Protein AF-A0A843HQ09-F1 (afdb_monomer_lite)

Foldseek 3Di:
DDDDDDDDDDPDPPPVVVVVVVVVVVVVVVVVVVVVVVVVVVVVVVVVVVVVVVVVVVVVVVVVVVVVVVVVVVVVVVVVVVVVVVVVVVVVVVVVVVVVVVVVVVVVVVVVVVVVVVVVVVVVVVVVVVVVVVVVVVVVPDPPPPQDWDQQPQVRGIDTPVVSVVSVLVVQAPQADDPVNVVVLVDDPVRVVVLVADPSCNGRRVRVSCCVVVSDPDPVQWDQQPVPRDTGGPVVNVVVVLVVQQVPQAADDPVSVVVLVDDPVNCVVQVADPCCNRGHCRVRRD

Structure (mmCIF, N/CA/C/O backbone):
data_AF-A0A843HQ09-F1
#
_entry.id   AF-A0A843HQ09-F1
#
loop_
_atom_site.group_PDB
_atom_site.id
_atom_site.type_symbol
_atom_site.label_atom_id
_atom_site.label_alt_id
_atom_site.label_comp_id
_atom_site.label_asym_id
_atom_site.label_entity_id
_atom_site.label_seq_id
_atom_site.pdbx_PDB_ins_code
_atom_site.Cartn_x
_atom_site.Cartn_y
_atom_site.Cartn_z
_atom_site.occupancy
_atom_site.B_iso_or_equiv
_atom_site.auth_seq_id
_atom_site.auth_comp_id
_atom_site.auth_asym_id
_atom_site.auth_atom_id
_atom_site.pdbx_PDB_model_num
ATOM 1 N N . MET A 1 1 ? 77.740 -3.732 -162.651 1.00 37.97 1 MET A N 1
ATOM 2 C CA . MET A 1 1 ? 78.904 -4.566 -162.288 1.00 37.97 1 MET A CA 1
ATOM 3 C C . MET A 1 1 ? 78.456 -5.547 -161.223 1.00 37.97 1 MET A C 1
ATOM 5 O O . MET A 1 1 ? 77.782 -5.139 -160.290 1.00 37.97 1 MET A O 1
ATOM 9 N N . SER A 1 2 ? 78.739 -6.823 -161.467 1.00 49.50 2 SER A N 1
ATOM 10 C CA . SER A 1 2 ? 78.406 -8.002 -160.656 1.00 49.50 2 SER A CA 1
ATOM 11 C C . SER A 1 2 ? 79.293 -8.114 -159.411 1.00 49.50 2 SER A C 1
ATOM 13 O O . SER A 1 2 ? 80.442 -7.702 -159.511 1.00 49.50 2 SER A O 1
ATOM 15 N N . PHE A 1 3 ? 78.758 -8.674 -158.313 1.00 36.59 3 PHE A N 1
ATOM 16 C CA . PHE A 1 3 ? 79.267 -9.792 -157.467 1.00 36.59 3 PHE A CA 1
ATOM 17 C C . PHE A 1 3 ? 78.365 -9.859 -156.197 1.00 36.59 3 PHE A C 1
ATOM 19 O O . PHE A 1 3 ? 78.259 -8.855 -155.502 1.00 36.59 3 PHE A O 1
ATOM 26 N N . PHE A 1 4 ? 77.455 -10.839 -155.996 1.00 39.19 4 PHE A N 1
ATOM 27 C CA . PHE A 1 4 ? 77.634 -12.230 -155.482 1.00 39.19 4 PHE A CA 1
ATOM 28 C C . PHE A 1 4 ? 78.401 -12.232 -154.136 1.00 39.19 4 PHE A C 1
ATOM 30 O O . PHE A 1 4 ? 79.471 -11.644 -154.097 1.00 39.19 4 PHE A O 1
ATOM 37 N N . GLU A 1 5 ? 77.998 -12.792 -152.984 1.00 40.53 5 GLU A N 1
ATOM 38 C CA . GLU A 1 5 ? 77.161 -13.939 -152.558 1.00 40.53 5 GLU A CA 1
ATOM 39 C C . GLU A 1 5 ? 77.083 -13.835 -150.994 1.00 40.53 5 GLU A C 1
ATOM 41 O O . GLU A 1 5 ? 78.017 -13.306 -150.395 1.00 40.53 5 GLU A O 1
ATOM 46 N N . PHE A 1 6 ? 76.006 -14.150 -150.259 1.00 33.91 6 PHE A N 1
ATOM 47 C CA . PHE A 1 6 ? 75.762 -15.467 -149.637 1.00 33.91 6 PHE A CA 1
ATOM 48 C C . PHE A 1 6 ? 74.366 -15.537 -148.960 1.00 33.91 6 PHE A C 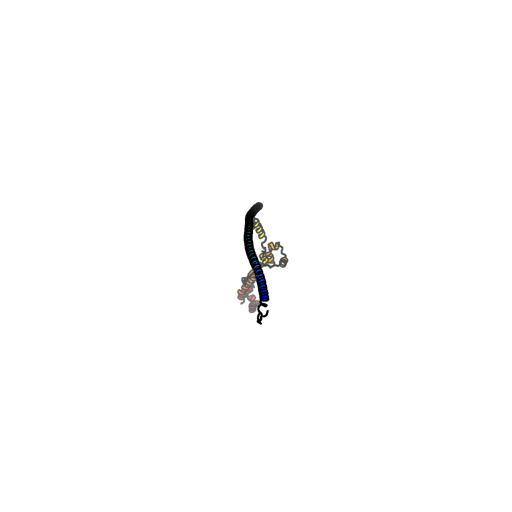1
ATOM 50 O O . PHE A 1 6 ? 73.847 -14.504 -148.523 1.00 33.91 6 PHE A O 1
ATOM 57 N N . PRO A 1 7 ? 73.771 -16.741 -148.820 1.00 59.38 7 PRO A N 1
ATOM 58 C CA . PRO A 1 7 ? 72.444 -16.985 -148.267 1.00 59.38 7 PRO A CA 1
ATOM 59 C C . PRO A 1 7 ? 72.468 -17.363 -146.769 1.00 59.38 7 PRO A C 1
ATOM 61 O O . PRO A 1 7 ? 73.417 -17.960 -146.276 1.00 59.38 7 PRO A O 1
ATOM 64 N N . HIS A 1 8 ? 71.346 -17.078 -146.098 1.00 53.47 8 HIS A N 1
ATOM 65 C CA . HIS A 1 8 ? 70.954 -17.458 -144.728 1.00 53.47 8 HIS A CA 1
ATOM 66 C C . HIS A 1 8 ? 71.668 -16.770 -143.547 1.00 53.47 8 HIS A C 1
ATOM 68 O O . HIS A 1 8 ? 72.855 -16.950 -143.333 1.00 53.47 8 HIS A O 1
ATOM 74 N N . THR A 1 9 ? 70.865 -16.045 -142.747 1.00 49.16 9 THR A N 1
ATOM 75 C CA . THR A 1 9 ? 70.688 -16.117 -141.271 1.00 49.16 9 THR A CA 1
ATOM 76 C C . THR A 1 9 ? 70.500 -14.724 -140.661 1.00 49.16 9 THR A C 1
ATOM 78 O O . THR A 1 9 ? 71.487 -14.020 -140.501 1.00 49.16 9 THR A O 1
ATOM 81 N N . ARG A 1 10 ? 69.267 -14.354 -140.269 1.00 39.22 10 ARG A N 1
ATOM 82 C CA . ARG A 1 10 ? 68.964 -13.457 -139.125 1.00 39.22 10 ARG A CA 1
ATOM 83 C C . ARG A 1 10 ? 67.505 -13.620 -138.675 1.00 39.22 10 ARG A C 1
ATOM 85 O O . ARG A 1 10 ? 66.659 -12.774 -138.928 1.00 39.22 10 ARG A O 1
ATOM 92 N N . THR A 1 11 ? 67.211 -14.709 -137.975 1.00 45.22 11 THR A N 1
ATOM 93 C CA . THR A 1 11 ? 65.987 -14.886 -137.168 1.00 45.22 11 THR A CA 1
ATOM 94 C C . THR A 1 11 ? 66.230 -14.463 -135.711 1.00 45.22 11 THR A C 1
ATOM 96 O O . THR A 1 11 ? 65.888 -15.200 -134.797 1.00 45.22 11 THR A O 1
ATOM 99 N N . TYR A 1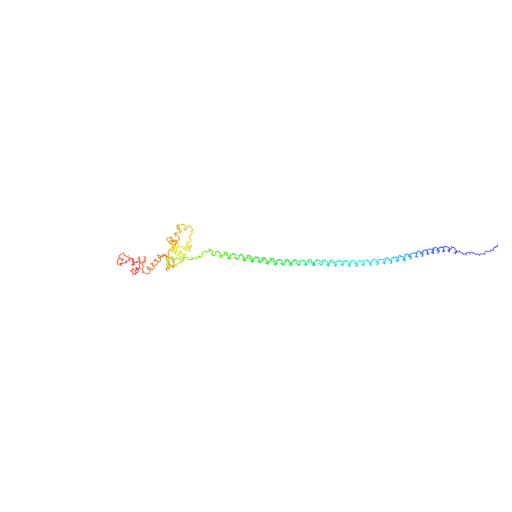 12 ? 66.885 -13.315 -135.487 1.00 47.56 12 TYR A N 1
ATOM 100 C CA . TYR A 1 12 ? 67.220 -12.819 -134.137 1.00 47.56 12 TYR A CA 1
ATOM 101 C C . TYR A 1 12 ? 66.980 -11.311 -133.914 1.00 47.56 12 TYR A C 1
ATOM 103 O O . TYR A 1 12 ? 66.970 -10.882 -132.766 1.00 47.56 12 TYR A O 1
ATOM 111 N N . ASP A 1 13 ? 66.720 -10.507 -134.956 1.00 46.44 13 ASP A N 1
ATOM 112 C CA . ASP A 1 13 ? 66.504 -9.050 -134.801 1.00 46.44 13 ASP A CA 1
ATOM 113 C C . ASP A 1 13 ? 65.021 -8.661 -134.586 1.00 46.44 13 ASP A C 1
ATOM 115 O O . ASP A 1 13 ? 64.731 -7.547 -134.157 1.00 46.44 13 ASP A O 1
ATOM 119 N N . SER A 1 14 ? 64.059 -9.561 -134.835 1.00 50.53 14 SER A N 1
ATOM 120 C CA . SER A 1 14 ? 62.617 -9.257 -134.748 1.00 50.53 14 SER A CA 1
ATOM 121 C C . SER A 1 14 ? 61.945 -9.605 -133.411 1.00 50.53 14 SER A C 1
ATOM 123 O O . SER A 1 14 ? 60.805 -9.202 -133.202 1.00 50.53 14 SER A O 1
ATOM 125 N N . ASP A 1 15 ? 62.621 -10.328 -132.511 1.00 55.47 15 ASP A N 1
ATOM 126 C CA . ASP A 1 15 ? 62.046 -10.816 -131.237 1.00 55.47 15 ASP A CA 1
ATOM 127 C C . ASP A 1 15 ? 62.418 -9.923 -130.031 1.00 55.47 15 ASP A C 1
ATOM 129 O O . ASP A 1 15 ? 61.715 -9.850 -129.023 1.00 55.47 15 ASP A O 1
ATOM 133 N N . LEU A 1 16 ? 63.502 -9.149 -130.157 1.00 62.19 16 LEU A N 1
ATOM 134 C CA . LEU A 1 16 ? 64.007 -8.274 -129.094 1.00 62.19 16 LEU A CA 1
ATOM 135 C C . LEU A 1 16 ? 63.108 -7.053 -128.835 1.00 62.19 16 LEU A C 1
ATOM 137 O O . LEU A 1 16 ? 63.027 -6.591 -127.703 1.00 62.19 16 LEU A O 1
ATOM 141 N N . GLY A 1 17 ? 62.396 -6.537 -129.844 1.00 71.62 17 GLY A N 1
ATOM 142 C CA . GLY A 1 17 ? 61.536 -5.353 -129.692 1.00 71.62 17 GLY A CA 1
ATOM 143 C C . GLY A 1 17 ? 60.289 -5.590 -128.829 1.00 71.62 17 GLY A C 1
ATOM 144 O O . GLY A 1 17 ? 59.906 -4.723 -128.044 1.00 71.62 17 GLY A O 1
ATOM 145 N N . TRP A 1 18 ? 59.673 -6.774 -128.934 1.00 76.44 18 TRP A N 1
ATOM 146 C CA . TRP A 1 18 ? 58.561 -7.178 -128.065 1.00 76.44 18 TRP A CA 1
ATOM 147 C C . TRP A 1 18 ? 59.040 -7.391 -126.626 1.00 76.44 18 TRP A C 1
ATOM 149 O O . TRP A 1 18 ? 58.408 -6.905 -125.691 1.00 76.44 18 TRP A O 1
ATOM 159 N N . LEU A 1 19 ? 60.205 -8.027 -126.467 1.00 76.62 19 LEU A N 1
ATOM 160 C CA . LEU A 1 19 ? 60.849 -8.249 -125.173 1.00 76.62 19 LEU A CA 1
ATOM 161 C C . LEU A 1 19 ? 61.208 -6.925 -124.478 1.00 76.62 19 LEU A C 1
ATOM 163 O O . LEU A 1 19 ? 60.934 -6.769 -123.294 1.00 76.62 19 LEU A O 1
ATOM 167 N N . ILE A 1 20 ? 61.732 -5.940 -125.217 1.00 80.12 20 ILE A N 1
ATOM 168 C CA . ILE A 1 20 ? 61.990 -4.583 -124.707 1.00 80.12 20 ILE A CA 1
ATOM 169 C C . ILE A 1 20 ? 60.686 -3.919 -124.252 1.00 80.12 20 ILE A C 1
ATOM 171 O O . ILE A 1 20 ? 60.628 -3.404 -123.142 1.00 80.12 20 ILE A O 1
ATOM 175 N N . LYS A 1 21 ? 59.622 -3.969 -125.065 1.00 83.19 21 LYS A N 1
ATOM 176 C CA . LYS A 1 21 ? 58.315 -3.393 -124.710 1.00 83.19 21 LYS A CA 1
ATOM 177 C C . LYS A 1 21 ? 57.727 -4.026 -123.445 1.00 83.19 21 LYS A C 1
ATOM 179 O O . LYS A 1 21 ? 57.162 -3.317 -122.618 1.00 83.19 21 LYS A O 1
ATOM 184 N N . GLU A 1 22 ? 57.855 -5.340 -123.298 1.00 83.56 22 GLU A N 1
ATOM 185 C CA . GLU A 1 22 ? 57.347 -6.071 -122.139 1.00 83.56 22 GLU A CA 1
ATOM 186 C C . GLU A 1 22 ? 58.172 -5.788 -120.874 1.00 83.56 22 GLU A C 1
ATOM 188 O O . GLU A 1 22 ? 57.599 -5.568 -119.809 1.00 83.56 22 GLU A O 1
ATOM 193 N N . VAL A 1 23 ? 59.501 -5.688 -120.994 1.00 85.38 23 VAL A N 1
ATOM 194 C CA . VAL A 1 23 ? 60.387 -5.260 -119.898 1.00 85.38 23 VAL A CA 1
ATOM 195 C C . VAL A 1 23 ? 60.080 -3.825 -119.466 1.00 85.38 23 VAL A C 1
ATOM 197 O O . VAL A 1 23 ? 59.982 -3.575 -118.268 1.00 85.38 23 VAL A O 1
ATOM 200 N N . THR A 1 24 ? 59.865 -2.895 -120.403 1.00 86.56 24 THR A N 1
ATOM 201 C CA . THR A 1 24 ? 59.459 -1.515 -120.081 1.00 86.56 24 THR A CA 1
ATOM 202 C C . THR A 1 24 ? 58.093 -1.481 -119.394 1.00 86.56 24 THR A C 1
ATOM 204 O O . THR A 1 24 ? 57.950 -0.832 -118.367 1.00 86.56 24 THR A O 1
ATOM 207 N N . ARG A 1 25 ? 57.108 -2.252 -119.877 1.00 90.19 25 ARG A N 1
ATOM 208 C CA . ARG A 1 25 ? 55.780 -2.360 -119.249 1.00 90.19 25 ARG A CA 1
ATOM 209 C C . ARG A 1 25 ? 55.859 -2.884 -117.812 1.00 90.19 25 ARG A C 1
ATOM 211 O O . ARG A 1 25 ? 55.141 -2.398 -116.943 1.00 90.19 25 ARG A O 1
ATOM 218 N N . ILE A 1 26 ? 56.695 -3.894 -117.568 1.00 88.69 26 ILE A N 1
ATOM 219 C CA . ILE A 1 26 ? 56.923 -4.449 -116.227 1.00 88.69 26 ILE A CA 1
ATOM 220 C C . ILE A 1 26 ? 57.655 -3.436 -115.339 1.00 88.69 26 ILE A C 1
ATOM 222 O O . ILE A 1 26 ? 57.299 -3.317 -114.171 1.00 88.69 26 ILE A O 1
ATOM 226 N N . ALA A 1 27 ? 58.629 -2.693 -115.874 1.00 88.12 27 ALA A N 1
ATOM 227 C CA . ALA A 1 27 ? 59.315 -1.627 -115.145 1.00 88.12 27 ALA A CA 1
ATOM 228 C C . ALA A 1 27 ? 58.340 -0.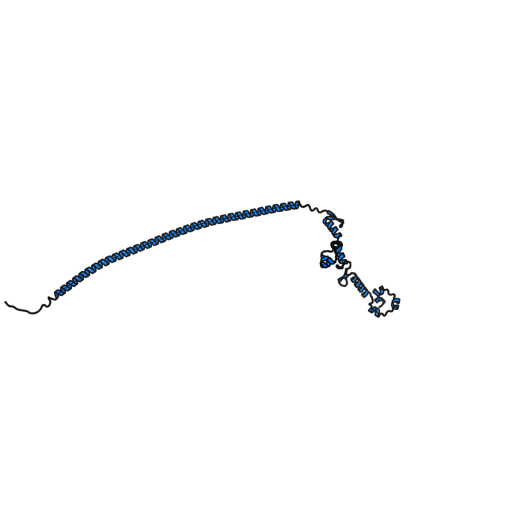515 -114.720 1.00 88.12 27 ALA A C 1
ATOM 230 O O . ALA A 1 27 ? 58.289 -0.187 -113.541 1.00 88.12 27 ALA A O 1
ATOM 231 N N . ASP A 1 28 ? 57.472 -0.045 -115.623 1.00 91.19 28 ASP A N 1
ATOM 232 C CA . ASP A 1 28 ? 56.444 0.958 -115.306 1.00 91.19 28 ASP A CA 1
ATOM 233 C C . ASP A 1 28 ? 55.456 0.451 -114.234 1.00 91.19 28 ASP A C 1
ATOM 235 O O . ASP A 1 28 ? 55.061 1.181 -113.321 1.00 91.19 28 ASP A O 1
ATOM 239 N N . GLN A 1 29 ? 55.056 -0.826 -114.314 1.00 93.31 29 GLN A N 1
ATOM 240 C CA . GLN A 1 29 ? 54.208 -1.461 -113.298 1.00 93.31 29 GLN A CA 1
ATOM 241 C C . GLN A 1 29 ? 54.916 -1.591 -111.948 1.00 93.31 29 GLN A C 1
ATOM 243 O O . GLN A 1 29 ? 54.283 -1.400 -110.909 1.00 93.31 29 GLN A O 1
ATOM 248 N N . TYR A 1 30 ? 56.207 -1.918 -111.958 1.00 91.00 30 TYR A N 1
ATOM 249 C CA . TYR A 1 30 ? 57.029 -1.991 -110.758 1.00 91.00 30 TYR A CA 1
ATOM 250 C C . TYR A 1 30 ? 57.176 -0.612 -110.112 1.00 91.00 30 TYR A C 1
ATOM 252 O O . TYR A 1 30 ? 56.953 -0.490 -108.912 1.00 91.00 30 TYR A O 1
ATOM 260 N N . ASP A 1 31 ? 57.442 0.432 -110.896 1.00 93.12 31 ASP A N 1
ATOM 261 C CA . ASP A 1 31 ? 57.543 1.807 -110.401 1.00 93.12 31 ASP A CA 1
ATOM 262 C C . ASP A 1 31 ? 56.211 2.286 -109.803 1.00 93.12 31 ASP A C 1
ATOM 264 O O . ASP A 1 31 ? 56.186 2.811 -108.689 1.00 93.12 31 ASP A O 1
ATOM 268 N N . THR A 1 32 ? 55.087 1.988 -110.467 1.00 93.94 32 THR A N 1
ATOM 269 C CA . THR A 1 32 ? 53.737 2.270 -109.941 1.00 93.94 32 THR A CA 1
ATOM 270 C C . THR A 1 32 ? 53.472 1.522 -108.627 1.00 93.94 32 THR A C 1
ATOM 272 O O . THR A 1 32 ? 52.884 2.066 -107.692 1.00 93.94 32 THR A O 1
ATOM 275 N N . PHE A 1 33 ? 53.905 0.261 -108.523 1.00 93.19 33 PHE A N 1
ATOM 276 C CA . PHE A 1 33 ? 53.770 -0.529 -107.299 1.00 93.19 33 PHE A CA 1
ATOM 277 C C . PHE A 1 33 ? 54.637 0.022 -106.159 1.00 93.19 33 PHE A C 1
ATOM 279 O O . PHE A 1 33 ? 54.184 0.078 -105.016 1.00 93.19 33 PHE A O 1
ATOM 286 N N . ILE A 1 34 ? 55.862 0.462 -106.452 1.00 94.31 34 ILE A N 1
ATOM 287 C CA . ILE A 1 34 ? 56.736 1.114 -105.472 1.00 94.31 34 ILE A CA 1
ATOM 288 C C . ILE A 1 34 ? 56.112 2.420 -104.976 1.00 94.31 34 ILE A C 1
ATOM 290 O O . ILE A 1 34 ? 56.121 2.671 -103.770 1.00 94.31 34 ILE A O 1
ATOM 294 N N . GLU A 1 35 ? 55.531 3.224 -105.865 1.00 93.94 35 GLU A N 1
ATOM 295 C CA . GLU A 1 35 ? 54.806 4.438 -105.484 1.00 93.94 35 GLU A CA 1
ATOM 296 C C . GLU A 1 35 ? 53.623 4.112 -104.559 1.00 93.94 35 GLU A C 1
ATOM 298 O O . GLU A 1 35 ? 53.538 4.658 -103.459 1.00 93.94 35 GLU A O 1
ATOM 303 N N . TYR A 1 36 ? 52.794 3.128 -104.925 1.00 94.62 36 TYR A N 1
ATOM 304 C CA . TYR A 1 36 ? 51.693 2.634 -104.090 1.00 94.62 36 TYR A CA 1
ATOM 305 C C . TYR A 1 36 ? 52.158 2.177 -102.696 1.00 94.62 36 TYR A C 1
ATOM 307 O O . TYR A 1 36 ? 51.550 2.538 -101.683 1.00 94.62 36 TYR A O 1
ATOM 315 N N . MET A 1 37 ? 53.250 1.405 -102.634 1.00 95.06 37 MET A N 1
ATOM 316 C CA . MET A 1 37 ? 53.842 0.921 -101.382 1.00 95.06 37 MET A CA 1
ATOM 317 C C . MET A 1 37 ? 54.376 2.064 -100.517 1.00 95.06 37 MET A C 1
ATOM 319 O O . MET A 1 37 ? 54.220 2.032 -99.295 1.00 95.06 37 MET A O 1
ATOM 323 N N . ASN A 1 38 ? 54.987 3.081 -101.128 1.00 94.50 38 ASN A N 1
ATOM 324 C CA . ASN A 1 38 ? 55.474 4.255 -100.411 1.00 94.50 38 ASN A CA 1
ATOM 325 C C . ASN A 1 38 ? 54.317 5.074 -99.825 1.00 94.50 38 ASN A C 1
ATOM 327 O O . ASN A 1 38 ? 54.403 5.469 -98.663 1.00 94.50 38 ASN A O 1
ATOM 331 N N . THR A 1 39 ? 53.218 5.259 -100.563 1.00 95.88 39 THR A N 1
ATOM 332 C CA . THR A 1 39 ? 52.011 5.928 -100.051 1.00 95.88 39 THR A CA 1
ATOM 333 C C . THR A 1 39 ? 51.419 5.185 -98.853 1.00 95.88 39 THR A C 1
ATOM 335 O O . THR A 1 39 ? 51.233 5.784 -97.797 1.00 95.88 39 THR A O 1
ATOM 338 N N . HIS A 1 40 ? 51.226 3.865 -98.955 1.00 94.75 40 HIS A N 1
ATOM 339 C CA . HIS A 1 40 ? 50.677 3.060 -97.851 1.00 94.75 40 HIS A CA 1
ATOM 340 C C . HIS A 1 40 ? 51.583 3.048 -96.617 1.00 94.75 40 HIS A C 1
ATOM 342 O O . HIS A 1 40 ? 51.105 2.984 -95.485 1.00 94.75 40 HIS A O 1
ATOM 348 N N . LYS A 1 41 ? 52.904 3.121 -96.814 1.00 95.81 41 LYS A N 1
ATOM 349 C CA . LYS A 1 41 ? 53.858 3.240 -95.709 1.00 95.81 41 LYS A CA 1
ATOM 350 C C . LYS A 1 41 ? 53.679 4.558 -94.951 1.00 95.81 41 LYS A C 1
ATOM 352 O O . LYS A 1 41 ? 53.743 4.549 -93.725 1.00 95.81 41 LYS A O 1
ATOM 357 N N . VAL A 1 42 ? 53.456 5.668 -95.657 1.00 95.88 42 VAL A N 1
ATOM 358 C CA . VAL A 1 42 ? 53.181 6.971 -95.029 1.00 95.88 42 VAL A CA 1
ATOM 359 C C . VAL A 1 42 ? 51.859 6.924 -94.262 1.00 95.88 42 VAL A C 1
ATOM 361 O O . VAL A 1 42 ? 51.841 7.258 -93.080 1.00 95.88 42 VAL A O 1
ATOM 364 N N . GLU A 1 43 ? 50.790 6.416 -94.881 1.00 96.00 43 GLU A N 1
ATOM 365 C CA . GLU A 1 43 ? 49.477 6.263 -94.234 1.00 96.00 43 GLU A CA 1
ATOM 366 C C . GLU A 1 43 ? 49.544 5.390 -92.970 1.00 96.00 43 GLU A C 1
ATOM 368 O O . GLU A 1 43 ? 48.914 5.700 -91.958 1.00 96.00 43 GLU A O 1
ATOM 373 N N . TYR A 1 44 ? 50.339 4.314 -92.991 1.00 95.38 44 TYR A N 1
ATOM 374 C CA . TYR A 1 44 ? 50.560 3.464 -91.821 1.00 95.38 44 TYR A CA 1
ATOM 375 C C . TYR A 1 44 ? 51.234 4.219 -90.666 1.00 95.38 44 TYR A C 1
ATOM 377 O O . TYR A 1 44 ? 50.798 4.094 -89.520 1.00 95.38 44 TYR A O 1
ATOM 385 N N . GLU A 1 45 ? 52.273 5.014 -90.937 1.00 96.00 45 GLU A N 1
ATOM 386 C CA . GLU A 1 45 ? 52.956 5.795 -89.895 1.00 96.00 45 GLU A CA 1
ATOM 387 C C . GLU A 1 45 ? 52.068 6.925 -89.342 1.00 96.00 45 GLU A C 1
ATOM 389 O O . GLU A 1 45 ? 52.081 7.191 -88.135 1.00 96.00 45 GLU A O 1
ATOM 394 N N . GLU A 1 46 ? 51.233 7.545 -90.181 1.00 96.44 46 GLU A N 1
ATOM 395 C CA . GLU A 1 46 ? 50.215 8.505 -89.736 1.00 96.44 46 GLU A CA 1
ATOM 396 C C . GLU A 1 46 ? 49.161 7.839 -88.842 1.00 96.44 46 GLU A C 1
ATOM 398 O O . GLU A 1 46 ? 48.855 8.339 -87.754 1.00 96.44 46 GLU A O 1
ATOM 403 N N . LEU A 1 47 ? 48.642 6.676 -89.255 1.00 97.12 47 LEU A N 1
ATOM 404 C CA . LEU A 1 47 ? 47.678 5.906 -88.470 1.00 97.12 47 LEU A CA 1
ATOM 405 C C . LEU A 1 47 ? 48.270 5.490 -87.123 1.00 97.12 47 LEU A C 1
ATOM 407 O O . LEU A 1 47 ? 47.622 5.652 -86.092 1.00 97.12 47 LEU A O 1
ATOM 411 N N . LYS A 1 48 ? 49.511 5.001 -87.116 1.00 97.38 48 LYS A N 1
ATOM 412 C CA . LYS A 1 48 ? 50.233 4.625 -85.898 1.00 97.38 48 LYS A CA 1
ATOM 413 C C . LYS A 1 48 ? 50.389 5.813 -84.951 1.00 97.38 48 LYS A C 1
ATOM 415 O O . LYS A 1 48 ? 50.088 5.689 -83.768 1.00 97.38 48 LYS A O 1
ATOM 420 N N . THR A 1 49 ? 50.781 6.973 -85.478 1.00 97.12 49 THR A N 1
ATOM 421 C CA . THR A 1 49 ? 50.889 8.215 -84.699 1.00 97.12 49 THR A CA 1
ATOM 422 C C . THR A 1 49 ? 49.546 8.591 -84.072 1.00 97.12 49 THR A C 1
ATOM 424 O O . THR A 1 49 ? 49.481 8.932 -82.891 1.00 97.12 49 THR A O 1
ATOM 427 N N . ARG A 1 50 ? 48.452 8.473 -84.834 1.00 97.00 50 ARG A N 1
ATOM 428 C CA . ARG A 1 50 ? 47.098 8.758 -84.351 1.00 97.00 50 ARG A CA 1
ATOM 429 C C . ARG A 1 50 ? 46.627 7.769 -83.284 1.00 97.00 50 ARG A C 1
ATOM 431 O O . ARG A 1 50 ? 46.003 8.195 -82.318 1.00 97.00 50 ARG A O 1
ATOM 438 N N . VAL A 1 51 ? 46.930 6.479 -83.433 1.00 97.38 51 VAL A N 1
ATOM 439 C CA . VAL A 1 51 ? 46.624 5.456 -82.418 1.00 97.38 51 VAL A CA 1
ATOM 440 C C . VAL A 1 51 ? 47.358 5.765 -81.117 1.00 97.38 51 VAL A C 1
ATOM 442 O O . VAL A 1 51 ? 46.719 5.826 -80.074 1.00 97.38 51 VAL A O 1
ATOM 445 N N . THR A 1 52 ? 48.657 6.067 -81.173 1.00 96.88 52 THR A N 1
ATOM 446 C CA . THR A 1 52 ? 49.429 6.427 -79.973 1.00 96.88 52 THR A CA 1
ATOM 447 C C . THR A 1 52 ? 48.910 7.706 -79.307 1.00 96.88 52 THR A C 1
ATOM 449 O O . THR A 1 52 ? 48.881 7.797 -78.081 1.00 96.88 52 THR A O 1
ATOM 452 N N . ALA A 1 53 ? 48.465 8.699 -80.084 1.00 96.94 53 ALA A N 1
ATOM 453 C CA . ALA A 1 53 ? 47.829 9.894 -79.528 1.00 96.94 53 ALA A CA 1
ATOM 454 C C . ALA A 1 53 ? 46.525 9.553 -78.782 1.00 96.94 53 ALA A C 1
ATOM 456 O O . ALA A 1 53 ? 46.346 9.991 -77.648 1.00 96.94 53 ALA A O 1
ATOM 457 N N . LEU A 1 54 ? 45.667 8.714 -79.374 1.00 97.69 54 LEU A N 1
ATOM 458 C CA . LEU A 1 54 ? 44.423 8.257 -78.745 1.00 97.69 54 LEU A CA 1
ATOM 459 C C . LEU A 1 54 ? 44.673 7.428 -77.479 1.00 97.69 54 LEU A C 1
ATOM 461 O O . LEU A 1 54 ? 43.965 7.601 -76.493 1.00 97.69 54 LEU A O 1
ATOM 465 N N . GLU A 1 55 ? 45.683 6.557 -77.471 1.00 97.75 55 GLU A N 1
ATOM 466 C CA . GLU A 1 55 ? 46.074 5.798 -76.274 1.00 97.75 55 GLU A CA 1
ATOM 467 C C . GLU A 1 55 ? 46.478 6.736 -75.128 1.00 97.75 55 GLU A C 1
ATOM 469 O O . GLU A 1 55 ? 46.055 6.548 -73.988 1.00 97.75 55 GLU A O 1
ATOM 474 N N . ASN A 1 56 ? 47.245 7.787 -75.428 1.00 96.69 56 ASN A N 1
ATOM 475 C CA . ASN A 1 56 ? 47.627 8.788 -74.431 1.00 96.69 56 ASN A CA 1
ATOM 476 C C . ASN A 1 56 ? 46.423 9.593 -73.921 1.00 96.69 56 ASN A C 1
ATOM 478 O O . ASN A 1 56 ? 46.333 9.849 -72.720 1.00 96.69 56 ASN A O 1
ATOM 482 N N . GLU A 1 57 ? 45.492 9.966 -74.803 1.00 97.69 57 GLU A N 1
ATOM 483 C CA . GLU A 1 57 ? 44.245 10.637 -74.415 1.00 97.69 57 GLU A CA 1
ATOM 484 C C . GLU A 1 57 ? 43.385 9.752 -73.504 1.00 97.69 57 GLU A C 1
ATOM 486 O O . GLU A 1 57 ? 42.912 10.225 -72.472 1.00 97.69 57 GLU A O 1
ATOM 491 N N . ILE A 1 58 ? 43.236 8.462 -73.830 1.00 98.00 58 ILE A N 1
ATOM 492 C CA . ILE A 1 58 ? 42.492 7.494 -73.009 1.00 98.00 58 ILE A CA 1
ATOM 493 C C . ILE A 1 58 ? 43.130 7.358 -71.626 1.00 98.00 58 ILE A C 1
ATOM 495 O O . ILE A 1 58 ? 42.427 7.456 -70.622 1.00 98.00 58 ILE A O 1
ATOM 499 N N . ASN A 1 59 ? 44.454 7.200 -71.557 1.00 97.25 59 ASN A N 1
ATOM 500 C CA . ASN A 1 59 ? 45.165 7.083 -70.283 1.00 97.25 59 ASN A CA 1
ATOM 501 C C . ASN A 1 59 ? 45.031 8.358 -69.434 1.00 97.25 59 ASN A C 1
ATOM 503 O O . ASN A 1 59 ? 44.836 8.287 -68.220 1.00 97.25 59 ASN A O 1
ATOM 507 N N . SER A 1 60 ? 45.106 9.536 -70.065 1.00 97.50 60 SER A N 1
ATOM 508 C CA . SER A 1 60 ? 44.898 10.817 -69.381 1.00 97.50 60 SER A CA 1
ATOM 509 C C . SER A 1 60 ? 43.469 10.949 -68.855 1.00 97.50 60 SER A C 1
ATOM 511 O O . SER A 1 60 ? 43.264 11.399 -67.728 1.00 97.50 60 SER A O 1
ATOM 513 N N . PHE A 1 61 ? 42.481 10.546 -69.653 1.00 97.50 61 PHE A N 1
ATOM 514 C CA . PHE A 1 61 ? 41.074 10.582 -69.273 1.00 97.50 61 PHE A CA 1
ATOM 515 C C . PHE A 1 61 ? 40.767 9.617 -68.121 1.00 97.50 61 PHE A C 1
ATOM 517 O O . PHE A 1 61 ? 40.073 9.986 -67.175 1.00 97.50 61 PHE A O 1
ATOM 524 N N . GLU A 1 62 ? 41.326 8.404 -68.153 1.00 98.06 62 GLU A N 1
ATOM 525 C CA . GLU A 1 62 ? 41.206 7.433 -67.063 1.00 98.06 62 GLU A CA 1
ATOM 526 C C . GLU A 1 62 ? 41.791 7.986 -65.755 1.00 98.06 62 GLU A C 1
ATOM 528 O O . GLU A 1 62 ? 41.155 7.896 -64.701 1.00 98.06 62 GLU A O 1
ATOM 533 N N . ALA A 1 63 ? 42.967 8.618 -65.816 1.00 97.31 63 ALA A N 1
ATOM 534 C CA . ALA A 1 63 ? 43.587 9.245 -64.653 1.00 97.31 63 ALA A CA 1
ATOM 535 C C . ALA A 1 63 ? 42.718 10.375 -64.069 1.00 97.31 63 ALA A C 1
ATOM 537 O O . ALA A 1 63 ? 42.534 10.444 -62.851 1.00 97.31 63 ALA A O 1
ATOM 538 N N . GLU A 1 64 ? 42.142 11.228 -64.921 1.00 97.94 64 GLU A N 1
ATOM 539 C CA . GLU A 1 64 ? 41.247 12.309 -64.495 1.00 97.94 64 GLU A CA 1
ATOM 540 C C . GLU A 1 64 ? 39.970 11.767 -63.836 1.00 97.94 64 GLU A C 1
ATOM 542 O O . GLU A 1 64 ? 39.575 12.229 -62.760 1.00 97.94 64 GLU A O 1
ATOM 547 N N . ILE A 1 65 ? 39.347 10.750 -64.439 1.00 98.00 65 ILE A N 1
ATOM 548 C CA . ILE A 1 65 ? 38.162 10.088 -63.886 1.00 98.00 65 ILE A CA 1
ATOM 549 C C . ILE A 1 65 ? 38.462 9.495 -62.511 1.00 98.00 65 ILE A C 1
ATOM 551 O O . ILE A 1 65 ? 37.712 9.735 -61.561 1.00 98.00 65 ILE A O 1
ATOM 555 N N . ASN A 1 66 ? 39.558 8.746 -62.388 1.00 97.88 66 ASN A N 1
ATOM 556 C CA . ASN A 1 66 ? 39.940 8.110 -61.133 1.00 97.88 66 ASN A CA 1
ATOM 557 C C . ASN A 1 66 ? 40.201 9.151 -60.038 1.00 97.88 66 ASN A C 1
ATOM 559 O O . ASN A 1 66 ? 39.744 8.985 -58.905 1.00 97.88 66 ASN A O 1
ATOM 563 N N . GLN A 1 67 ? 40.855 10.263 -60.383 1.00 97.50 67 GLN A N 1
ATOM 564 C CA . GLN A 1 67 ? 41.077 11.361 -59.448 1.00 97.50 67 GLN A CA 1
ATOM 565 C C . GLN A 1 67 ? 39.760 12.003 -59.000 1.00 97.50 67 GLN A C 1
ATOM 567 O O . GLN A 1 67 ? 39.575 12.275 -57.813 1.00 97.50 67 GLN A O 1
ATOM 572 N N . ARG A 1 68 ? 38.820 12.216 -59.926 1.00 97.69 68 ARG A N 1
ATOM 573 C CA . ARG A 1 68 ? 37.514 12.797 -59.605 1.00 97.69 68 ARG A CA 1
ATOM 574 C C . ARG A 1 68 ? 36.686 11.880 -58.708 1.00 97.69 68 ARG A C 1
ATOM 576 O O . ARG A 1 68 ? 36.065 12.370 -57.767 1.00 97.69 68 ARG A O 1
ATOM 583 N N . PHE A 1 69 ? 36.698 10.570 -58.959 1.00 98.00 69 PHE A N 1
ATOM 584 C CA . PHE A 1 69 ? 36.044 9.595 -58.084 1.00 98.00 69 PHE A CA 1
ATOM 585 C C . PHE A 1 69 ? 36.661 9.575 -56.687 1.00 98.00 69 PHE A C 1
ATOM 587 O O . PHE A 1 69 ? 35.922 9.566 -55.706 1.00 98.00 69 PHE A O 1
ATOM 594 N N . TYR A 1 70 ? 37.991 9.631 -56.588 1.00 97.81 70 TYR A N 1
ATOM 595 C CA . TYR A 1 70 ? 38.676 9.697 -55.300 1.00 97.81 70 TYR A CA 1
ATOM 596 C C . TYR A 1 70 ? 38.288 10.952 -54.508 1.00 97.81 70 TYR A C 1
ATOM 598 O O . TYR A 1 70 ? 37.940 10.858 -53.332 1.00 97.81 70 TYR A O 1
ATOM 606 N N . THR A 1 71 ? 38.296 12.125 -55.147 1.00 97.69 71 THR A N 1
ATOM 607 C CA . THR A 1 71 ? 37.887 13.378 -54.498 1.00 97.69 71 THR A CA 1
ATOM 608 C C . THR A 1 71 ? 36.428 13.329 -54.047 1.00 97.69 71 THR A C 1
ATOM 610 O O . THR A 1 71 ? 36.139 13.687 -52.908 1.00 97.69 71 THR A O 1
ATOM 613 N N . LEU A 1 72 ? 35.523 12.826 -54.892 1.00 97.88 72 LEU A N 1
ATOM 614 C CA . LEU A 1 72 ? 34.105 12.726 -54.553 1.00 97.88 72 LEU A CA 1
ATOM 615 C C . LEU A 1 72 ? 33.855 11.777 -53.369 1.00 97.88 72 LEU A C 1
ATOM 617 O O . LEU A 1 72 ? 33.032 12.083 -52.509 1.00 97.88 72 LEU A O 1
ATOM 621 N N . ASP A 1 73 ? 34.572 10.651 -53.295 1.00 97.88 73 ASP A N 1
ATOM 622 C CA . ASP A 1 73 ? 34.488 9.723 -52.159 1.00 97.88 73 ASP A CA 1
ATOM 623 C C . ASP A 1 73 ? 34.951 10.392 -50.854 1.00 97.88 73 ASP A C 1
ATOM 625 O O . ASP A 1 73 ? 34.289 10.269 -49.824 1.00 97.88 73 ASP A O 1
ATOM 629 N N . GLN A 1 74 ? 36.039 11.167 -50.897 1.00 97.50 74 GLN A N 1
ATOM 630 C CA . GLN A 1 74 ? 36.542 11.901 -49.729 1.00 97.50 74 GLN A CA 1
ATOM 631 C C . GLN A 1 74 ? 35.578 12.998 -49.259 1.00 97.50 74 GLN A C 1
ATOM 633 O O . GLN A 1 74 ? 35.326 13.136 -48.058 1.00 97.50 74 GLN A O 1
ATOM 638 N N . GLU A 1 75 ? 35.009 13.764 -50.192 1.00 97.69 75 GLU A N 1
ATOM 639 C CA . GLU A 1 75 ? 34.012 14.792 -49.884 1.00 97.69 75 GLU A CA 1
ATOM 640 C C . GLU A 1 75 ? 32.749 14.175 -49.275 1.00 97.69 75 GLU A C 1
ATOM 642 O O . GLU A 1 75 ? 32.257 14.659 -48.254 1.00 97.69 75 GLU A O 1
ATOM 647 N N . LEU A 1 76 ? 32.264 13.068 -49.847 1.00 97.88 76 LEU A N 1
ATOM 648 C CA . LEU A 1 76 ? 31.087 12.363 -49.347 1.00 97.88 76 LEU A CA 1
ATOM 649 C C . LEU A 1 76 ? 31.315 11.808 -47.937 1.00 97.88 76 LEU A C 1
ATOM 651 O O . LEU A 1 76 ? 30.453 11.972 -47.075 1.00 97.88 76 LEU A O 1
ATOM 655 N N . ARG A 1 77 ? 32.474 11.189 -47.679 1.00 97.75 77 ARG A N 1
ATOM 656 C CA . ARG A 1 77 ? 32.847 10.719 -46.334 1.00 97.75 77 ARG A CA 1
ATOM 657 C C . ARG A 1 77 ? 32.851 11.860 -45.328 1.00 97.75 77 ARG A C 1
ATOM 659 O O . ARG A 1 77 ? 32.240 11.742 -44.273 1.00 97.75 77 ARG A O 1
ATOM 666 N N . THR A 1 78 ? 33.469 12.980 -45.691 1.00 98.19 78 THR A N 1
ATOM 667 C CA . THR A 1 78 ? 33.559 14.159 -44.823 1.00 98.19 78 THR A CA 1
ATOM 668 C C . THR A 1 78 ? 32.179 14.741 -44.505 1.00 98.19 78 THR A C 1
ATOM 670 O O . THR A 1 78 ? 31.896 15.069 -43.354 1.00 98.19 78 THR A O 1
ATOM 673 N N . ASP A 1 79 ? 31.293 14.857 -45.498 1.00 98.38 79 ASP A N 1
ATOM 674 C CA . ASP A 1 79 ? 29.920 15.335 -45.287 1.00 98.38 79 ASP A CA 1
ATOM 675 C C . ASP A 1 79 ? 29.114 14.383 -44.389 1.00 98.38 79 ASP A C 1
ATOM 677 O O . ASP A 1 79 ? 28.418 14.833 -43.474 1.00 98.38 79 ASP A O 1
ATOM 681 N N . ILE A 1 80 ? 29.247 13.068 -44.599 1.00 98.12 80 ILE A N 1
ATOM 682 C CA . ILE A 1 80 ? 28.601 12.048 -43.764 1.00 98.12 80 ILE A CA 1
ATOM 683 C C . ILE A 1 80 ? 29.100 12.135 -42.319 1.00 98.12 80 ILE A C 1
ATOM 685 O O . ILE A 1 80 ? 28.275 12.192 -41.407 1.00 98.12 80 ILE A O 1
ATOM 689 N N . ASP A 1 81 ? 30.412 12.205 -42.096 1.00 98.19 81 ASP A N 1
ATOM 690 C CA . ASP A 1 81 ? 30.995 12.289 -40.753 1.00 98.19 81 ASP A CA 1
ATOM 691 C C . ASP A 1 81 ? 30.547 13.562 -40.024 1.00 98.19 81 ASP A C 1
ATOM 693 O O . ASP A 1 81 ? 30.162 13.514 -38.852 1.00 98.19 81 ASP A O 1
ATOM 697 N N . ASN A 1 82 ? 30.500 14.696 -40.729 1.00 98.12 82 ASN A N 1
ATOM 698 C CA . ASN A 1 82 ? 30.002 15.954 -40.175 1.00 98.12 82 ASN A CA 1
ATOM 699 C C . ASN A 1 82 ? 28.517 15.870 -39.796 1.00 98.12 82 ASN A C 1
ATOM 701 O O . ASN A 1 82 ? 28.129 16.327 -38.718 1.00 98.12 82 ASN A O 1
ATOM 705 N N . LYS A 1 83 ? 27.679 15.263 -40.645 1.00 98.19 83 LYS A N 1
ATOM 706 C CA . LYS A 1 83 ? 26.253 15.052 -40.348 1.00 98.19 83 LYS A CA 1
ATOM 707 C C . LYS A 1 83 ? 26.055 14.111 -39.165 1.00 98.19 83 LYS A C 1
ATOM 709 O O . LYS A 1 83 ? 25.228 14.398 -38.302 1.00 98.19 83 LYS A O 1
ATOM 714 N N . ILE A 1 84 ? 26.827 13.027 -39.086 1.00 98.31 84 ILE A N 1
ATOM 715 C CA . ILE A 1 84 ? 26.805 12.106 -37.942 1.00 98.31 84 ILE A CA 1
ATOM 716 C C . ILE A 1 84 ? 27.183 12.857 -36.663 1.00 98.31 84 ILE A C 1
ATOM 718 O O . ILE A 1 84 ? 26.457 12.769 -35.674 1.00 98.31 84 ILE A O 1
ATOM 722 N N . ALA A 1 85 ? 28.260 13.644 -36.683 1.00 98.12 85 ALA A N 1
ATOM 723 C CA . ALA A 1 85 ? 28.693 14.423 -35.527 1.00 98.12 85 ALA A CA 1
ATOM 724 C C . ALA A 1 85 ? 27.619 15.421 -35.060 1.00 98.12 85 ALA A C 1
ATOM 726 O O . ALA A 1 85 ? 27.347 15.520 -33.863 1.00 98.12 85 ALA A O 1
ATOM 727 N N . GLN A 1 86 ? 26.957 16.116 -35.991 1.00 98.19 86 GLN A N 1
ATOM 728 C CA . GLN A 1 86 ? 25.861 17.036 -35.669 1.00 98.19 86 GLN A CA 1
ATOM 729 C C . GLN A 1 86 ? 24.660 16.320 -35.044 1.00 98.19 86 GLN A C 1
ATOM 731 O O . GLN A 1 86 ? 24.130 16.787 -34.037 1.00 98.19 86 GLN A O 1
ATOM 736 N N . VAL A 1 87 ? 24.248 15.179 -35.602 1.00 98.31 87 VAL A N 1
ATOM 737 C CA . VAL A 1 87 ? 23.139 14.387 -35.049 1.00 98.31 87 VAL A CA 1
ATOM 738 C C . VAL A 1 87 ? 23.482 13.881 -33.648 1.00 98.31 87 VAL A C 1
ATOM 740 O O . VAL A 1 87 ? 22.647 13.967 -32.751 1.00 98.31 87 VAL A O 1
ATOM 743 N N . VAL A 1 88 ? 24.712 13.411 -33.423 1.00 98.50 88 VAL A N 1
ATOM 744 C CA . VAL A 1 88 ? 25.171 12.972 -32.096 1.00 98.50 88 VAL A CA 1
ATOM 745 C C . VAL A 1 88 ? 25.107 14.116 -31.080 1.00 98.50 88 VAL A C 1
ATOM 747 O O . VAL A 1 88 ? 24.628 13.908 -29.966 1.00 98.50 88 VAL A O 1
ATOM 750 N N . LEU A 1 89 ? 25.533 15.326 -31.455 1.00 98.19 89 LEU A N 1
ATOM 751 C CA . LEU A 1 89 ? 25.434 16.503 -30.585 1.00 98.19 89 LEU A CA 1
ATOM 752 C C . LEU A 1 89 ? 23.978 16.828 -30.233 1.00 98.19 89 LEU A C 1
ATOM 754 O O . LEU A 1 89 ? 23.655 16.933 -29.053 1.00 98.19 89 LEU A O 1
ATOM 758 N N . GLN A 1 90 ? 23.092 16.895 -31.229 1.00 98.19 90 GLN A N 1
ATOM 759 C CA . GLN A 1 90 ? 21.669 17.178 -31.011 1.00 98.19 90 GLN A CA 1
ATOM 760 C C . GLN A 1 90 ? 20.996 16.131 -30.116 1.00 98.19 90 GLN A C 1
ATOM 762 O O . GLN A 1 90 ? 20.199 16.474 -29.242 1.00 98.19 90 GLN A O 1
ATOM 767 N N . VAL A 1 91 ? 21.317 14.848 -30.309 1.00 98.38 91 VAL A N 1
ATOM 768 C CA . VAL A 1 91 ? 20.793 13.764 -29.467 1.00 98.38 91 VAL A CA 1
ATOM 769 C C . VAL A 1 91 ? 21.284 13.911 -28.029 1.00 98.38 91 VAL A C 1
ATOM 771 O O . VAL A 1 91 ? 20.478 13.805 -27.107 1.00 98.38 91 VAL A O 1
ATOM 774 N N . ASN A 1 92 ? 22.568 14.203 -27.817 1.00 98.12 92 ASN A N 1
ATOM 775 C CA . ASN A 1 92 ? 23.125 14.379 -26.474 1.00 98.12 92 ASN A CA 1
ATOM 776 C C . ASN A 1 92 ? 22.525 15.589 -25.744 1.00 98.12 92 ASN A C 1
ATOM 778 O O . ASN A 1 92 ? 22.196 15.481 -24.564 1.00 98.12 92 ASN A O 1
ATOM 782 N N . GLU A 1 93 ? 22.325 16.711 -26.439 1.00 98.12 93 GLU A N 1
ATOM 783 C CA . GLU A 1 93 ? 21.641 17.886 -25.884 1.00 98.12 93 GLU A CA 1
ATOM 784 C C . GLU A 1 93 ? 20.213 17.538 -25.446 1.00 98.12 93 GLU A C 1
ATOM 786 O O . GLU A 1 93 ? 19.799 17.864 -24.333 1.00 98.12 93 GLU A O 1
ATOM 791 N N . LYS A 1 94 ? 19.472 16.799 -26.281 1.00 97.69 94 LYS A N 1
ATOM 792 C CA . LYS A 1 94 ? 18.109 16.368 -25.947 1.00 97.69 94 LYS A CA 1
ATOM 793 C C . LYS A 1 94 ? 18.061 15.364 -24.801 1.00 97.69 94 LYS A C 1
ATOM 795 O O . LYS A 1 94 ? 17.166 15.464 -23.965 1.00 97.69 94 LYS A O 1
ATOM 800 N N . LEU A 1 95 ? 19.019 14.442 -24.711 1.00 98.19 95 LEU A N 1
ATOM 801 C CA . LEU A 1 95 ? 19.142 13.544 -23.559 1.00 98.19 95 LEU A CA 1
ATOM 802 C C . LEU A 1 95 ? 19.386 14.331 -22.266 1.00 98.19 95 LEU A C 1
ATOM 804 O O . LEU A 1 95 ? 18.746 14.060 -21.254 1.00 98.19 95 LEU A O 1
ATOM 808 N N . GLN A 1 96 ? 20.241 15.354 -22.313 1.00 98.00 96 GLN A N 1
ATOM 809 C CA . GLN A 1 96 ? 20.520 16.194 -21.152 1.00 98.00 96 GLN A CA 1
ATOM 810 C C . GLN A 1 96 ? 19.297 17.019 -20.717 1.00 98.00 96 GLN A C 1
ATOM 812 O O . GLN A 1 96 ? 19.028 17.128 -19.520 1.00 98.00 96 GLN A O 1
ATOM 817 N N . GLU A 1 97 ? 18.531 17.573 -21.663 1.00 97.94 97 GLU A N 1
ATOM 818 C CA . GLU A 1 97 ? 17.263 18.258 -21.370 1.00 97.94 97 GLU A CA 1
ATOM 819 C C . GLU A 1 97 ? 16.266 17.324 -20.665 1.00 97.94 97 GLU A C 1
ATOM 821 O O . GLU A 1 97 ? 15.653 17.709 -19.665 1.00 97.94 97 GLU A O 1
ATOM 826 N N . VAL A 1 98 ? 16.130 16.086 -21.155 1.00 98.31 98 VAL A N 1
ATOM 827 C CA . VAL A 1 98 ? 15.248 15.071 -20.561 1.00 98.31 98 VAL A CA 1
ATOM 828 C C . VAL A 1 98 ? 15.704 14.696 -19.150 1.00 98.31 98 VAL A C 1
ATOM 830 O O . VAL A 1 98 ? 14.874 14.658 -18.242 1.00 98.31 98 VAL A O 1
ATOM 833 N N . ASP A 1 99 ? 17.002 14.490 -18.927 1.00 98.38 99 ASP A N 1
ATOM 834 C CA . ASP A 1 99 ? 17.550 14.174 -17.601 1.00 98.38 99 ASP A CA 1
ATOM 835 C C . ASP A 1 99 ? 17.295 15.293 -16.581 1.00 98.38 99 ASP A C 1
ATOM 837 O O . ASP A 1 99 ? 16.960 15.029 -15.421 1.00 98.38 99 ASP A O 1
ATOM 841 N N . ILE A 1 100 ? 17.430 16.556 -16.997 1.00 98.31 100 ILE A N 1
ATOM 842 C CA . ILE A 1 100 ? 17.126 17.708 -16.140 1.00 98.31 100 ILE A CA 1
ATOM 843 C C . ILE A 1 100 ? 15.631 17.737 -15.803 1.00 98.31 100 ILE A C 1
ATOM 845 O O . ILE A 1 100 ? 15.273 17.913 -14.636 1.00 98.31 100 ILE A O 1
ATOM 849 N N . ALA A 1 101 ? 14.762 17.528 -16.796 1.00 98.06 101 ALA A N 1
ATOM 850 C CA . ALA A 1 101 ? 13.316 17.507 -16.594 1.00 98.06 101 ALA A CA 1
ATOM 851 C C . ALA A 1 101 ? 12.872 16.367 -15.659 1.00 98.06 101 ALA A C 1
ATOM 853 O O . ALA A 1 101 ? 12.017 16.579 -14.798 1.00 98.06 101 ALA A O 1
ATOM 854 N N . LEU A 1 102 ? 13.476 15.180 -15.780 1.00 98.19 102 LEU A N 1
ATOM 855 C CA . LEU A 1 102 ? 13.207 14.044 -14.895 1.00 98.19 102 LEU A CA 1
ATOM 856 C C . LEU A 1 102 ? 13.596 14.348 -13.446 1.00 98.19 102 LEU A C 1
ATOM 858 O O . LEU A 1 102 ? 12.788 14.134 -12.543 1.00 98.19 102 LEU A O 1
ATOM 862 N N . ARG A 1 103 ? 14.782 14.921 -13.215 1.00 98.12 103 ARG A N 1
ATOM 863 C CA . ARG A 1 103 ? 15.227 15.314 -11.866 1.00 98.12 103 ARG A CA 1
ATOM 864 C C . ARG A 1 103 ? 14.326 16.378 -11.240 1.00 98.12 103 ARG A C 1
ATOM 866 O O . ARG A 1 103 ? 14.024 16.309 -10.050 1.00 98.12 103 ARG A O 1
ATOM 873 N N . ASP A 1 104 ? 13.889 17.365 -12.020 1.00 98.25 104 ASP A N 1
ATOM 874 C CA . ASP A 1 104 ? 12.947 18.386 -11.547 1.00 98.25 104 ASP A CA 1
ATOM 875 C C . ASP A 1 104 ? 11.591 17.768 -11.164 1.00 98.25 104 ASP A C 1
ATOM 877 O O . ASP A 1 104 ? 11.036 18.077 -10.106 1.00 98.25 104 ASP A O 1
ATOM 881 N N . LEU A 1 105 ? 11.088 16.833 -11.977 1.00 98.00 105 LEU A N 1
ATOM 882 C CA . LEU A 1 105 ? 9.851 16.113 -11.689 1.00 98.00 105 LEU A CA 1
ATOM 883 C C . LEU A 1 105 ? 9.962 15.257 -10.418 1.00 98.00 105 LEU A C 1
ATOM 885 O O . LEU A 1 105 ? 9.054 15.287 -9.587 1.00 98.00 105 LEU A O 1
ATOM 889 N N . GLU A 1 106 ? 11.072 14.541 -10.230 1.00 98.31 106 GLU A N 1
ATOM 890 C CA . GLU A 1 106 ? 11.344 13.770 -9.010 1.00 98.31 106 GLU A CA 1
ATOM 891 C C . GLU A 1 106 ? 11.362 14.662 -7.763 1.00 98.31 106 GLU A C 1
ATOM 893 O O . GLU A 1 106 ? 10.752 14.328 -6.743 1.00 98.31 106 GLU A O 1
ATOM 898 N N . ASN A 1 107 ? 12.001 15.831 -7.846 1.00 97.94 107 ASN A N 1
ATOM 899 C CA . ASN A 1 107 ? 12.039 16.793 -6.746 1.00 97.94 107 ASN A CA 1
ATOM 900 C C . ASN A 1 107 ? 10.640 17.318 -6.402 1.00 97.94 107 ASN A C 1
ATOM 902 O O . ASN A 1 107 ? 10.246 17.293 -5.232 1.00 97.94 107 ASN A O 1
ATOM 906 N N . LYS A 1 108 ? 9.854 17.719 -7.410 1.00 97.94 108 LYS A N 1
ATOM 907 C CA . LYS A 1 108 ? 8.460 18.159 -7.228 1.00 97.94 108 LYS A CA 1
ATOM 908 C C . LYS A 1 108 ? 7.593 17.065 -6.616 1.00 97.94 108 LYS A C 1
ATOM 910 O O . LYS A 1 108 ? 6.803 17.335 -5.713 1.00 97.94 108 LYS A O 1
ATOM 915 N N . PHE A 1 109 ? 7.761 15.822 -7.062 1.00 97.69 109 PHE A N 1
ATOM 916 C CA . PHE A 1 109 ? 7.021 14.685 -6.525 1.00 97.69 109 PHE A CA 1
ATOM 917 C C . PHE A 1 109 ? 7.368 14.414 -5.054 1.00 97.69 109 PHE A C 1
ATOM 919 O O . PHE A 1 109 ? 6.478 14.204 -4.227 1.00 97.69 109 PHE A O 1
ATOM 926 N N . ASN A 1 110 ? 8.652 14.480 -4.695 1.00 97.69 110 ASN A N 1
ATOM 927 C CA . ASN A 1 110 ? 9.102 14.316 -3.312 1.00 97.69 110 ASN A CA 1
ATOM 928 C C . ASN A 1 110 ? 8.605 15.442 -2.393 1.00 97.69 110 ASN A C 1
ATOM 930 O O . ASN A 1 110 ? 8.213 15.179 -1.249 1.00 97.69 110 ASN A O 1
ATOM 934 N N . GLN A 1 111 ? 8.566 16.677 -2.896 1.00 97.81 111 GLN A N 1
ATOM 935 C CA . GLN A 1 111 ? 7.985 17.809 -2.181 1.00 97.81 111 GLN A CA 1
ATOM 936 C C . GLN A 1 111 ? 6.484 17.598 -1.946 1.00 97.81 111 GLN A C 1
ATOM 938 O O . GLN A 1 111 ? 6.042 17.607 -0.797 1.00 97.81 111 GLN A O 1
ATOM 943 N N . PHE A 1 112 ? 5.726 17.293 -3.003 1.00 97.81 112 PHE A N 1
ATOM 944 C CA . PHE A 1 112 ? 4.289 17.018 -2.919 1.00 97.81 112 PHE A CA 1
ATOM 945 C C . PHE A 1 112 ? 3.967 15.893 -1.922 1.00 97.81 112 PHE A C 1
ATOM 947 O O . PHE A 1 112 ? 3.055 16.009 -1.098 1.00 97.81 112 PHE A O 1
ATOM 954 N N . LYS A 1 113 ? 4.752 14.808 -1.946 1.00 98.00 113 LYS A N 1
ATOM 955 C CA . LYS A 1 113 ? 4.632 13.688 -1.001 1.00 98.00 113 LYS A CA 1
ATOM 956 C C . LYS A 1 113 ? 4.821 14.139 0.449 1.00 98.00 113 LYS A C 1
ATOM 958 O O . LYS A 1 113 ? 4.075 13.710 1.330 1.00 98.00 113 LYS A O 1
ATOM 963 N N . THR A 1 114 ? 5.817 14.984 0.702 1.00 97.94 114 THR A N 1
ATOM 964 C CA . THR A 1 114 ? 6.126 15.491 2.046 1.00 97.94 114 THR A CA 1
ATOM 965 C C . THR A 1 114 ? 5.033 16.428 2.551 1.00 97.94 114 THR A C 1
ATOM 967 O O . THR A 1 114 ? 4.554 16.265 3.672 1.00 97.94 114 THR A O 1
ATOM 970 N N . GLU A 1 115 ? 4.578 17.357 1.711 1.00 97.69 115 GLU A N 1
ATOM 971 C CA . GLU A 1 115 ? 3.491 18.286 2.034 1.00 97.69 115 GLU A CA 1
ATOM 972 C C . GLU A 1 115 ? 2.189 17.541 2.342 1.00 97.69 115 GLU A C 1
ATOM 974 O O . GLU A 1 115 ? 1.577 17.769 3.386 1.00 97.69 115 GLU A O 1
ATOM 979 N N . THR A 1 116 ? 1.819 16.574 1.499 1.00 97.56 116 THR A N 1
ATOM 980 C CA . THR A 1 116 ? 0.629 15.738 1.711 1.00 97.56 116 THR A CA 1
ATOM 981 C C . THR A 1 116 ? 0.702 14.999 3.045 1.00 97.56 116 THR A C 1
ATOM 983 O O . THR A 1 116 ? -0.260 14.999 3.813 1.00 97.56 116 THR A O 1
ATOM 986 N N . ARG A 1 117 ? 1.856 14.401 3.371 1.00 97.94 117 ARG A N 1
ATOM 987 C CA . ARG A 1 117 ? 2.057 13.714 4.653 1.00 97.94 117 ARG A CA 1
ATOM 988 C C . ARG A 1 117 ? 1.877 14.661 5.840 1.00 97.94 117 ARG A C 1
ATOM 990 O O . ARG A 1 117 ? 1.225 14.289 6.814 1.00 97.94 117 ARG A O 1
ATOM 997 N N . ASN A 1 118 ? 2.430 15.868 5.757 1.00 97.75 118 ASN A N 1
ATOM 998 C CA . ASN A 1 118 ? 2.330 16.860 6.825 1.00 97.75 118 ASN A CA 1
ATOM 999 C C . ASN A 1 118 ? 0.881 17.313 7.040 1.00 97.75 118 ASN A C 1
ATOM 1001 O O . ASN A 1 118 ? 0.431 17.374 8.182 1.00 97.75 118 ASN A O 1
ATOM 1005 N N . ILE A 1 119 ? 0.136 17.542 5.956 1.00 97.94 119 ILE A N 1
ATOM 1006 C CA . ILE A 1 119 ? -1.289 17.886 6.005 1.00 97.94 119 ILE A CA 1
ATOM 1007 C C . ILE A 1 119 ? -2.092 16.769 6.685 1.00 97.94 119 ILE A C 1
ATOM 1009 O O . ILE A 1 119 ? -2.880 17.040 7.589 1.00 97.94 119 ILE A O 1
ATOM 1013 N N . VAL A 1 120 ? -1.865 15.508 6.306 1.00 98.00 120 VAL A N 1
ATOM 1014 C CA . VAL A 1 120 ? -2.559 14.358 6.913 1.00 98.00 120 VAL A CA 1
ATOM 1015 C C . VAL A 1 120 ? -2.286 14.273 8.417 1.00 98.00 120 VAL A C 1
ATOM 1017 O O . VAL A 1 120 ? -3.222 14.119 9.200 1.00 98.00 120 VAL A O 1
ATOM 1020 N N . ILE A 1 121 ? -1.026 14.419 8.837 1.00 98.06 121 ILE A N 1
ATOM 1021 C CA . ILE A 1 121 ? -0.651 14.405 10.261 1.00 98.06 121 ILE A CA 1
ATOM 1022 C C . ILE A 1 121 ? -1.310 15.569 11.011 1.00 98.06 121 ILE A C 1
ATOM 1024 O O . ILE A 1 121 ? -1.823 15.383 12.114 1.00 98.06 121 ILE A O 1
ATOM 1028 N N . GLN A 1 122 ? -1.327 16.763 10.416 1.00 97.94 122 GLN A N 1
ATOM 1029 C CA . GLN A 1 122 ? -1.958 17.937 11.011 1.00 97.94 122 GLN A CA 1
ATOM 1030 C C . GLN A 1 122 ? -3.459 17.717 11.235 1.00 97.94 122 GLN A C 1
ATOM 1032 O O . GLN A 1 122 ? -3.941 17.924 12.348 1.00 97.94 122 GLN A O 1
ATOM 1037 N N . TYR A 1 123 ? -4.191 17.268 10.212 1.00 97.06 123 TYR A N 1
ATOM 1038 C CA . TYR A 1 123 ? -5.628 17.007 10.331 1.00 97.06 123 TYR A CA 1
ATOM 1039 C C . TYR A 1 123 ? -5.937 15.877 11.311 1.00 97.06 123 TYR A C 1
ATOM 1041 O O . TYR A 1 123 ? -6.892 15.990 12.077 1.00 97.06 123 TYR A O 1
ATOM 1049 N N . TYR A 1 124 ? -5.114 14.828 11.343 1.00 97.69 124 TYR A N 1
ATOM 1050 C CA . TYR A 1 124 ? -5.238 13.766 12.337 1.00 97.69 124 TYR A CA 1
ATOM 1051 C C . TYR A 1 124 ? -5.116 14.314 13.767 1.00 97.69 124 TYR A C 1
ATOM 1053 O O . TYR A 1 124 ? -5.972 14.047 14.609 1.00 97.69 124 TYR A O 1
ATOM 1061 N N . ASN A 1 125 ? -4.097 15.135 14.032 1.00 97.62 125 ASN A N 1
ATOM 1062 C CA . ASN A 1 125 ? -3.884 15.725 15.353 1.00 97.62 125 ASN A CA 1
ATOM 1063 C C . ASN A 1 125 ? -5.013 16.687 15.751 1.00 97.62 125 ASN A C 1
ATOM 1065 O O . ASN A 1 125 ? -5.450 16.664 16.900 1.00 97.62 125 ASN A O 1
ATOM 1069 N N . LEU A 1 126 ? -5.514 17.496 14.810 1.00 97.50 126 LEU A N 1
ATOM 1070 C CA . LEU A 1 126 ? -6.664 18.377 15.040 1.00 97.50 126 LEU A CA 1
ATOM 1071 C C . LEU A 1 126 ? -7.935 17.580 15.360 1.00 97.50 126 LEU A C 1
ATOM 1073 O O . LEU A 1 126 ? -8.632 17.901 16.320 1.00 97.50 126 LEU A O 1
ATOM 1077 N N . GLY A 1 127 ? -8.217 16.523 14.592 1.00 97.12 127 GLY A N 1
ATOM 1078 C CA . GLY A 1 127 ? -9.370 15.650 14.818 1.00 97.12 127 GLY A CA 1
ATOM 1079 C C . GLY A 1 127 ? -9.300 14.932 16.165 1.00 97.12 127 GLY A C 1
ATOM 1080 O O . GLY A 1 127 ? -10.291 14.897 16.897 1.00 97.12 127 GLY A O 1
ATOM 1081 N N . LYS A 1 128 ? -8.115 14.429 16.535 1.00 97.44 128 LYS A N 1
ATOM 1082 C CA . LYS A 1 128 ? -7.878 13.832 17.852 1.00 97.44 128 LYS A CA 1
ATOM 1083 C C . LYS A 1 128 ? -8.126 14.843 18.973 1.00 97.44 128 LYS A C 1
ATOM 1085 O O . LYS A 1 128 ? -8.913 14.557 19.864 1.00 97.44 128 LYS A O 1
ATOM 1090 N N . ALA A 1 129 ? -7.523 16.031 18.900 1.00 97.12 129 ALA A N 1
ATOM 1091 C CA . ALA A 1 129 ? -7.683 17.060 19.929 1.00 97.12 129 ALA A CA 1
ATOM 1092 C C . ALA A 1 129 ? -9.146 17.501 20.101 1.00 97.12 129 ALA A C 1
ATOM 1094 O O . ALA A 1 129 ? -9.616 17.658 21.224 1.00 97.12 129 ALA A O 1
ATOM 1095 N N . TYR A 1 130 ? -9.884 17.657 18.997 1.00 97.00 130 TYR A N 1
ATOM 1096 C CA . TYR A 1 130 ? -11.311 17.979 19.042 1.00 97.00 130 TYR A CA 1
ATOM 1097 C C . TYR A 1 130 ? -12.140 16.863 19.689 1.00 97.00 130 TYR A C 1
ATOM 1099 O O . TYR A 1 130 ? -13.035 17.137 20.485 1.00 97.00 130 TYR A O 1
ATOM 1107 N N . THR A 1 131 ? -11.836 15.607 19.356 1.00 95.38 131 THR A N 1
ATOM 1108 C CA . THR A 1 131 ? -12.523 14.439 19.924 1.00 95.38 131 THR A CA 1
ATOM 1109 C C . THR A 1 131 ? -12.262 14.333 21.424 1.00 95.38 131 THR A C 1
ATOM 1111 O O . THR A 1 131 ? -13.213 14.204 22.189 1.00 95.38 131 THR A O 1
ATOM 1114 N N . ASP A 1 132 ? -11.001 14.464 21.843 1.00 95.94 132 ASP A N 1
ATOM 1115 C CA . ASP A 1 132 ? -10.595 14.446 23.252 1.00 95.94 132 ASP A CA 1
ATOM 1116 C C . ASP A 1 132 ? -11.330 15.551 24.038 1.00 95.94 132 ASP A C 1
ATOM 1118 O O . ASP A 1 132 ? -11.935 15.279 25.074 1.00 95.94 132 ASP A O 1
ATOM 1122 N N . PHE A 1 133 ? -11.383 16.772 23.490 1.00 97.25 133 PHE A N 1
ATOM 1123 C CA . PHE A 1 133 ? -12.128 17.892 24.076 1.00 97.25 133 PHE A CA 1
ATOM 1124 C C . PHE A 1 133 ? -13.632 17.599 24.217 1.00 97.25 133 PHE A C 1
ATOM 1126 O O . PHE A 1 133 ? -14.228 17.876 25.255 1.00 97.25 133 PHE A O 1
ATOM 1133 N N . LYS A 1 134 ? -14.263 17.008 23.193 1.00 95.38 134 LYS A N 1
ATOM 1134 C CA . LYS A 1 134 ? -15.693 16.660 23.239 1.00 95.38 134 LYS A CA 1
ATOM 1135 C C . LYS A 1 134 ? -16.010 15.544 24.228 1.00 95.38 134 LYS A C 1
ATOM 1137 O O . LYS A 1 134 ? -17.073 15.574 24.844 1.00 95.38 134 LYS A O 1
ATOM 1142 N N . ILE A 1 135 ? -15.105 14.581 24.386 1.00 92.94 135 ILE A N 1
ATOM 1143 C CA . ILE A 1 135 ? -15.220 13.541 25.413 1.00 92.94 135 ILE A CA 1
ATOM 1144 C C . ILE A 1 135 ? -15.173 14.178 26.804 1.00 92.94 135 ILE A C 1
ATOM 1146 O O . ILE A 1 135 ? -15.997 13.841 27.648 1.00 92.94 135 ILE A O 1
ATOM 1150 N N . GLU A 1 136 ? -14.262 15.121 27.034 1.00 94.69 136 GLU A N 1
ATOM 1151 C CA . GLU A 1 136 ? -14.153 15.822 28.316 1.00 94.69 136 GLU A CA 1
ATOM 1152 C C . GLU A 1 136 ? -15.403 16.663 28.627 1.00 94.69 136 GLU A C 1
ATOM 1154 O O . GLU A 1 136 ? -15.934 16.582 29.733 1.00 94.69 136 GLU A O 1
ATOM 1159 N N . GLU A 1 137 ? -15.939 17.403 27.647 1.00 95.31 137 GLU A N 1
ATOM 1160 C CA . GLU A 1 137 ? -17.229 18.096 27.798 1.00 95.31 137 GLU A CA 1
ATOM 1161 C C . GLU A 1 137 ? -18.360 17.127 28.167 1.00 95.31 137 GLU A C 1
ATOM 1163 O O . GLU A 1 137 ? -19.155 17.422 29.059 1.00 95.31 137 GLU A O 1
ATOM 1168 N N . LEU A 1 138 ? -18.428 15.966 27.503 1.00 90.31 138 LEU A N 1
ATOM 1169 C CA . LEU A 1 138 ? -19.439 14.955 27.795 1.00 90.31 138 LEU A CA 1
ATOM 1170 C C . LEU A 1 138 ? -19.296 14.434 29.227 1.00 90.31 138 LEU A C 1
ATOM 1172 O O . LEU A 1 138 ? -20.286 14.421 29.952 1.00 90.31 138 LEU A O 1
ATOM 1176 N N . ILE A 1 139 ? -18.086 14.057 29.645 1.00 86.38 139 ILE A N 1
ATOM 1177 C CA . ILE A 1 139 ? -17.809 13.585 31.009 1.00 86.38 139 ILE A CA 1
ATOM 1178 C C . ILE A 1 139 ? -18.253 14.632 32.033 1.00 86.38 139 ILE A C 1
ATOM 1180 O O . ILE A 1 139 ? -18.980 14.296 32.960 1.00 86.38 139 ILE A O 1
ATOM 1184 N N . ASN A 1 140 ? -17.896 15.900 31.824 1.00 89.94 140 ASN A N 1
ATOM 1185 C CA . ASN A 1 140 ? -18.259 16.993 32.729 1.00 89.94 140 ASN A CA 1
ATOM 1186 C C . ASN A 1 140 ? -19.766 17.307 32.736 1.00 89.94 140 ASN A C 1
ATOM 1188 O O . ASN A 1 140 ? -20.263 17.906 33.688 1.00 89.94 140 ASN A O 1
ATOM 1192 N N . SER A 1 141 ? -20.495 16.945 31.676 1.00 87.75 141 SER A N 1
ATOM 1193 C CA . SER A 1 141 ? -21.952 17.118 31.592 1.00 87.75 141 SER A CA 1
ATOM 1194 C C . SER A 1 141 ? -22.742 16.004 32.280 1.00 87.75 141 SER A C 1
ATOM 1196 O O . SER A 1 141 ? -23.923 16.190 32.586 1.00 87.75 141 SER A O 1
ATOM 1198 N N . LEU A 1 142 ? -22.119 14.844 32.504 1.00 79.62 142 LEU A N 1
ATOM 1199 C CA . LEU A 1 142 ? -22.758 13.748 33.212 1.00 79.62 142 LEU A CA 1
ATOM 1200 C C . LEU A 1 142 ? -22.814 14.096 34.706 1.00 79.62 142 LEU A C 1
ATOM 1202 O O . LEU A 1 142 ? -21.817 14.551 35.265 1.00 79.62 142 LEU A O 1
ATOM 1206 N N . PRO A 1 143 ? -23.963 13.904 35.373 1.00 74.38 143 PRO A N 1
ATOM 1207 C CA . PRO A 1 143 ? -24.022 14.071 36.814 1.00 74.38 143 PRO A CA 1
ATOM 1208 C C . PRO A 1 143 ? -23.089 13.055 37.478 1.00 74.38 143 PRO A C 1
ATOM 1210 O O . PRO A 1 143 ? -23.001 11.908 37.029 1.00 74.38 143 PRO A O 1
ATOM 1213 N N . ASP A 1 144 ? -22.449 13.448 38.581 1.00 68.06 144 ASP A N 1
ATOM 1214 C CA . ASP A 1 144 ? -21.803 12.484 39.465 1.00 68.06 144 ASP A CA 1
ATOM 1215 C C . ASP A 1 144 ? -22.838 11.415 39.829 1.00 68.06 144 ASP A C 1
ATOM 1217 O O . ASP A 1 144 ? -23.898 11.724 40.389 1.00 68.06 144 ASP A O 1
ATOM 1221 N N . LEU A 1 145 ? -22.539 10.155 39.498 1.00 62.75 145 LEU A N 1
ATOM 1222 C CA . LEU A 1 145 ? -23.301 8.994 39.947 1.00 62.75 145 LEU A CA 1
ATOM 1223 C C . LEU A 1 145 ? -23.101 8.873 41.460 1.00 62.75 145 LEU A C 1
ATOM 1225 O O . LEU A 1 145 ? -22.309 8.077 41.959 1.00 62.75 145 LEU A O 1
ATOM 1229 N N . THR A 1 146 ? -23.782 9.734 42.205 1.00 63.66 146 THR A N 1
ATOM 1230 C CA . THR A 1 146 ? -23.809 9.697 43.655 1.00 63.66 146 THR A CA 1
ATOM 1231 C C . THR A 1 146 ? -24.619 8.475 44.037 1.00 63.66 146 THR A C 1
ATOM 1233 O O . THR A 1 146 ? -25.845 8.453 43.956 1.00 63.66 146 THR A O 1
ATOM 1236 N N . THR A 1 147 ? -23.914 7.415 44.416 1.00 68.88 147 THR A N 1
ATOM 1237 C CA . THR A 1 147 ? -24.526 6.237 45.017 1.00 68.88 147 THR A CA 1
ATOM 1238 C C . THR A 1 147 ? -25.305 6.686 46.249 1.00 68.88 147 THR A C 1
ATOM 1240 O O . THR A 1 147 ? -24.724 7.048 47.273 1.00 68.88 147 THR A O 1
ATOM 1243 N N . VAL A 1 148 ? -26.633 6.709 46.136 1.00 80.31 148 VAL A N 1
ATOM 1244 C CA . VAL A 1 148 ? -27.522 7.046 47.247 1.00 80.31 148 VAL A CA 1
ATOM 1245 C C . VAL A 1 148 ? -27.529 5.864 48.206 1.00 80.31 148 VAL A C 1
ATOM 1247 O O . VAL A 1 148 ? -27.865 4.746 47.815 1.00 80.31 148 VAL A O 1
ATOM 1250 N N . TYR A 1 149 ? -27.152 6.110 49.457 1.00 85.12 149 TYR A N 1
ATOM 1251 C CA . TYR A 1 149 ? -27.239 5.123 50.525 1.00 85.12 149 TYR A CA 1
ATOM 1252 C C . TYR A 1 149 ? -28.581 5.253 51.240 1.00 85.12 149 TYR A C 1
ATOM 1254 O O . TYR A 1 149 ? -28.988 6.353 51.617 1.00 85.12 149 TYR A O 1
ATOM 1262 N N . VAL A 1 150 ? -29.259 4.128 51.437 1.00 88.19 150 VAL A N 1
ATOM 1263 C CA . VAL A 1 150 ? -30.550 4.052 52.128 1.00 88.19 150 VAL A CA 1
ATOM 1264 C C . VAL A 1 150 ? -30.506 2.965 53.194 1.00 88.19 150 VAL A C 1
ATOM 1266 O O . VAL A 1 150 ? -29.730 2.014 53.105 1.00 88.19 150 VAL A O 1
ATOM 1269 N N . TYR A 1 151 ? -31.333 3.103 54.228 1.00 93.44 151 TYR A N 1
ATOM 1270 C CA . TYR A 1 151 ? -31.510 2.035 55.205 1.00 93.44 151 TYR A CA 1
ATOM 1271 C C . TYR A 1 151 ? -32.309 0.895 54.567 1.00 93.44 151 TYR A C 1
ATOM 1273 O O . TYR A 1 151 ? -33.449 1.100 54.151 1.00 93.44 151 TYR A O 1
ATOM 1281 N N . ASN A 1 152 ? -31.708 -0.288 54.471 1.00 93.69 152 ASN A N 1
ATOM 1282 C CA . ASN A 1 152 ? -32.318 -1.449 53.846 1.00 93.69 152 ASN A CA 1
ATOM 1283 C C . ASN A 1 152 ? -33.223 -2.182 54.852 1.00 93.69 152 ASN A C 1
ATOM 1285 O O . ASN A 1 152 ? -32.711 -2.724 55.838 1.00 93.69 152 ASN A O 1
ATOM 1289 N N . PRO A 1 153 ? -34.548 -2.233 54.629 1.00 89.31 153 PRO A N 1
ATOM 1290 C CA . PRO A 1 153 ? -35.474 -2.857 55.571 1.00 89.31 153 PRO A CA 1
ATOM 1291 C C . PRO A 1 153 ? -35.361 -4.389 55.608 1.00 89.31 153 PRO A C 1
ATOM 1293 O O . PRO A 1 153 ? -35.829 -4.992 56.568 1.00 89.31 153 PRO A O 1
ATOM 1296 N N . ILE A 1 154 ? -34.741 -5.013 54.598 1.00 89.81 154 ILE A N 1
ATOM 1297 C CA . ILE A 1 154 ? -34.575 -6.470 54.503 1.00 89.81 154 ILE A CA 1
ATOM 1298 C C . ILE A 1 154 ? -33.330 -6.921 55.262 1.00 89.81 154 ILE A C 1
ATOM 1300 O O . ILE A 1 154 ? -33.388 -7.834 56.082 1.00 89.81 154 ILE A O 1
ATOM 1304 N N . LYS A 1 155 ? -32.197 -6.251 55.024 1.00 88.00 155 LYS A N 1
ATOM 1305 C CA . LYS A 1 155 ? -30.905 -6.608 55.634 1.00 88.00 155 LYS A CA 1
ATOM 1306 C C . LYS A 1 155 ? -30.627 -5.920 56.977 1.00 88.00 155 LYS A C 1
ATOM 1308 O O . LYS A 1 155 ? -29.664 -6.277 57.657 1.00 88.00 155 LYS A O 1
ATOM 1313 N N . GLY A 1 156 ? -31.415 -4.912 57.358 1.00 90.81 156 GLY A N 1
ATOM 1314 C CA . GLY A 1 156 ? -31.318 -4.222 58.652 1.00 90.81 156 GLY A CA 1
ATOM 1315 C C . GLY A 1 156 ? -30.116 -3.279 58.815 1.00 90.81 156 GLY A C 1
ATOM 1316 O O . GLY A 1 156 ? -29.832 -2.834 59.929 1.00 90.81 156 GLY A O 1
ATOM 1317 N N . HIS A 1 157 ? -29.407 -2.957 57.732 1.00 91.44 157 HIS A N 1
ATOM 1318 C CA . HIS A 1 157 ? -28.283 -2.017 57.714 1.00 91.44 157 HIS A CA 1
ATOM 1319 C C . HIS A 1 157 ? -28.312 -1.134 56.457 1.00 91.44 157 HIS A C 1
ATOM 1321 O O . HIS A 1 157 ? -29.145 -1.316 55.573 1.00 91.44 157 HIS A O 1
ATOM 1327 N N . VAL A 1 158 ? -27.445 -0.122 56.394 1.00 92.81 158 VAL A N 1
ATOM 1328 C CA . VAL A 1 158 ? -27.395 0.818 55.263 1.00 92.81 158 VAL A CA 1
ATOM 1329 C C . VAL A 1 158 ? -26.729 0.156 54.055 1.00 92.81 158 VAL A C 1
ATOM 1331 O O . VAL A 1 158 ? -25.605 -0.326 54.169 1.00 92.81 158 VAL A O 1
ATOM 1334 N N . THR A 1 159 ? -27.399 0.178 52.903 1.00 91.56 159 THR A N 1
ATOM 1335 C CA . THR A 1 159 ? -26.892 -0.324 51.613 1.00 91.56 159 THR A CA 1
ATOM 1336 C C . THR A 1 159 ? -27.082 0.730 50.522 1.00 91.56 159 THR A C 1
ATOM 1338 O O . THR A 1 159 ? -27.617 1.815 50.769 1.00 91.56 159 THR A O 1
ATOM 1341 N N . THR A 1 160 ? -26.652 0.439 49.294 1.00 91.31 160 THR A N 1
ATOM 1342 C CA . THR A 1 160 ? -26.995 1.294 48.146 1.00 91.31 160 THR A CA 1
ATOM 1343 C C . THR A 1 160 ? -28.500 1.226 47.857 1.00 91.31 160 THR A C 1
ATOM 1345 O O . THR A 1 160 ? -29.141 0.213 48.148 1.00 91.31 160 THR A O 1
ATOM 1348 N N . LEU A 1 161 ? -29.074 2.283 47.271 1.00 86.94 161 LEU A N 1
ATOM 1349 C CA . LEU A 1 161 ? -30.479 2.311 46.847 1.00 86.94 161 LEU A CA 1
ATOM 1350 C C . LEU A 1 161 ? -30.807 1.141 45.913 1.00 86.94 161 LEU A C 1
ATOM 1352 O O . LEU A 1 161 ? -31.837 0.498 46.087 1.00 86.94 161 LEU A O 1
ATOM 1356 N N . GLN A 1 162 ? -29.914 0.836 44.968 1.00 89.75 162 GLN A N 1
ATOM 1357 C CA . GLN A 1 162 ? -30.095 -0.284 44.046 1.00 89.75 162 GLN A CA 1
ATOM 1358 C C . GLN A 1 162 ? -30.148 -1.624 44.786 1.00 89.75 162 GLN A C 1
ATOM 1360 O O . GLN A 1 162 ? -31.010 -2.448 44.503 1.00 89.75 162 GLN A O 1
ATOM 1365 N N . GLU A 1 163 ? -29.256 -1.832 45.753 1.00 91.69 163 GLU A N 1
ATOM 1366 C CA . GLU A 1 163 ? -29.240 -3.054 46.557 1.00 91.69 163 GLU A CA 1
ATOM 1367 C C . GLU A 1 163 ? -30.497 -3.180 47.427 1.00 91.69 163 GLU A C 1
ATOM 1369 O O . GLU A 1 163 ? -31.094 -4.247 47.474 1.00 91.69 163 GLU A O 1
ATOM 1374 N N . ALA A 1 164 ? -30.962 -2.086 48.038 1.00 91.25 164 ALA A N 1
ATOM 1375 C CA . ALA A 1 164 ? -32.193 -2.097 48.828 1.00 91.25 164 ALA A CA 1
ATOM 1376 C C . ALA A 1 164 ? -33.442 -2.394 47.983 1.00 91.25 164 ALA A C 1
ATOM 1378 O O . ALA A 1 164 ? -34.333 -3.102 48.447 1.00 91.25 164 ALA A O 1
ATOM 1379 N N . ILE A 1 165 ? -33.507 -1.882 46.748 1.00 88.94 165 ILE A N 1
ATOM 1380 C CA . ILE A 1 165 ? -34.585 -2.206 45.801 1.00 88.94 165 ILE A CA 1
ATOM 1381 C C . ILE A 1 165 ? -34.524 -3.682 45.397 1.00 88.94 165 ILE A C 1
ATOM 1383 O O . ILE A 1 165 ? -35.560 -4.341 45.386 1.00 88.94 165 ILE A O 1
ATOM 1387 N N . ASN A 1 166 ? -33.332 -4.207 45.100 1.00 90.19 166 ASN A N 1
ATOM 1388 C CA . ASN A 1 166 ? -33.164 -5.612 44.727 1.00 90.19 166 ASN A CA 1
ATOM 1389 C C . ASN A 1 166 ? -33.563 -6.545 45.875 1.00 90.19 166 ASN A C 1
ATOM 1391 O O . ASN A 1 166 ? -34.338 -7.465 45.662 1.00 90.19 166 ASN A O 1
ATOM 1395 N N . ASP A 1 167 ? -33.121 -6.263 47.102 1.00 90.38 167 ASP A N 1
ATOM 1396 C CA . ASP A 1 167 ? -33.474 -7.090 48.258 1.00 90.38 167 ASP A CA 1
ATOM 1397 C C . ASP A 1 167 ? -34.988 -7.052 48.549 1.00 90.38 167 ASP A C 1
ATOM 1399 O O . ASP A 1 167 ? -35.577 -8.066 48.926 1.00 90.38 167 ASP A O 1
ATOM 1403 N N . LEU A 1 168 ? -35.643 -5.896 48.356 1.00 86.31 168 LEU A N 1
ATOM 1404 C CA . LEU A 1 168 ? -37.105 -5.772 48.447 1.00 86.31 168 LEU A CA 1
ATOM 1405 C C . LEU A 1 168 ? -37.820 -6.599 47.371 1.00 86.31 168 LEU A C 1
ATOM 1407 O O . LEU A 1 168 ? -38.849 -7.211 47.655 1.00 86.31 168 LEU A O 1
ATOM 1411 N N . TYR A 1 169 ? -37.286 -6.601 46.151 1.00 83.75 169 TYR A N 1
ATOM 1412 C CA . TYR A 1 169 ? -37.812 -7.390 45.042 1.00 83.75 169 TYR A CA 1
ATOM 1413 C C . TYR A 1 169 ? -37.650 -8.895 45.292 1.00 83.75 169 TYR A C 1
ATOM 1415 O O . TYR A 1 169 ? -38.618 -9.639 45.141 1.00 83.75 169 TYR A O 1
ATOM 1423 N N . ASP A 1 170 ? -36.482 -9.332 45.765 1.00 83.00 170 ASP A N 1
ATOM 1424 C CA . ASP A 1 170 ? -36.197 -10.738 46.067 1.00 83.00 170 ASP A CA 1
ATOM 1425 C C . ASP A 1 170 ? -37.067 -11.265 47.219 1.00 83.00 170 ASP A C 1
ATOM 1427 O O . ASP A 1 170 ? -37.571 -12.386 47.145 1.00 83.00 170 ASP A O 1
ATOM 1431 N N . LEU A 1 171 ? -37.341 -10.447 48.248 1.00 83.00 171 LEU A N 1
ATOM 1432 C CA . LEU A 1 171 ? -38.305 -10.809 49.298 1.00 83.00 171 LEU A CA 1
ATOM 1433 C C . LEU A 1 171 ? -39.709 -11.065 48.720 1.00 83.00 171 LEU A C 1
ATOM 1435 O O . LEU A 1 171 ? -40.440 -11.921 49.218 1.00 83.00 171 LEU A O 1
ATOM 1439 N N . GLY A 1 172 ? -40.093 -10.323 47.679 1.00 78.56 172 GLY A N 1
ATOM 1440 C CA . GLY A 1 172 ? -41.382 -10.467 47.007 1.00 78.56 172 GLY A CA 1
ATOM 1441 C C . GLY A 1 172 ? -41.537 -11.765 46.208 1.00 78.56 172 GLY A C 1
ATOM 1442 O O . GLY A 1 172 ? -42.667 -12.113 45.875 1.00 78.56 172 GLY A O 1
ATOM 1443 N N . ARG A 1 173 ? -40.446 -12.499 45.933 1.00 82.62 173 ARG A N 1
ATOM 1444 C CA . ARG A 1 173 ? -40.418 -13.703 45.077 1.00 82.62 173 ARG A CA 1
ATOM 1445 C C . ARG A 1 173 ? -40.014 -14.973 45.844 1.00 82.62 173 ARG A C 1
ATOM 1447 O O . ARG A 1 173 ? -39.086 -15.665 45.420 1.00 82.62 173 ARG A O 1
ATOM 1454 N N . PRO A 1 174 ? -40.682 -15.320 46.962 1.00 76.31 174 PRO A N 1
ATOM 1455 C CA . PRO A 1 174 ? -40.265 -16.442 47.805 1.00 76.31 174 PRO A CA 1
ATOM 1456 C C . PRO A 1 174 ? -40.297 -17.792 47.069 1.00 76.31 174 PRO A C 1
ATOM 1458 O O . PRO A 1 174 ? -39.462 -18.647 47.350 1.00 76.31 174 PRO A O 1
ATOM 1461 N N . ASP A 1 175 ? -41.207 -17.952 46.101 1.00 84.25 175 ASP A N 1
ATOM 1462 C CA . ASP A 1 175 ? -41.389 -19.170 45.302 1.00 84.25 175 ASP A CA 1
ATOM 1463 C C . ASP A 1 175 ? -41.253 -18.886 43.793 1.00 84.25 175 ASP A C 1
ATOM 1465 O O . ASP A 1 175 ? -41.875 -19.544 42.953 1.00 84.25 175 ASP A O 1
ATOM 1469 N N . GLY A 1 176 ? -40.431 -17.895 43.436 1.00 83.12 176 GLY A N 1
ATOM 1470 C CA . GLY A 1 176 ? -40.101 -17.603 42.045 1.00 83.12 176 GLY A CA 1
ATOM 1471 C C . GLY A 1 176 ? -39.418 -18.796 41.368 1.00 83.12 176 GLY A C 1
ATOM 1472 O O . GLY A 1 176 ? -38.573 -19.482 41.958 1.00 83.12 176 GLY A O 1
ATOM 1473 N N . LEU A 1 177 ? -39.787 -19.048 40.115 1.00 86.69 177 LEU A N 1
ATOM 1474 C CA . LEU A 1 177 ? -39.145 -20.061 39.285 1.00 86.69 177 LEU A CA 1
ATOM 1475 C C . LEU A 1 177 ? -37.942 -19.449 38.562 1.00 86.69 177 LEU A C 1
ATOM 1477 O O . LEU A 1 177 ? -38.054 -18.385 37.948 1.00 86.69 177 LEU A O 1
ATOM 1481 N N . THR A 1 178 ? -36.781 -20.103 38.615 1.00 83.12 178 THR A N 1
ATOM 1482 C CA . THR A 1 178 ? -35.629 -19.640 37.830 1.00 83.12 178 THR A CA 1
ATOM 1483 C C . THR A 1 178 ? -35.807 -19.987 36.351 1.00 83.12 178 THR A C 1
ATOM 1485 O O . THR A 1 178 ? -36.445 -20.977 36.005 1.00 83.12 178 THR A O 1
ATOM 1488 N N . ALA A 1 179 ? -35.188 -19.209 35.455 1.00 84.38 179 ALA A N 1
ATOM 1489 C CA . ALA A 1 179 ? -35.258 -19.474 34.013 1.00 84.38 179 ALA A CA 1
ATOM 1490 C C . ALA A 1 179 ? -34.752 -20.879 33.641 1.00 84.38 179 ALA A C 1
ATOM 1492 O O . ALA A 1 179 ? -35.279 -21.495 32.725 1.00 84.38 179 ALA A O 1
ATOM 1493 N N . ARG A 1 180 ? -33.759 -21.393 34.375 1.00 85.94 180 ARG A N 1
ATOM 1494 C CA . ARG A 1 180 ? -33.252 -22.754 34.189 1.00 85.94 180 ARG A CA 1
ATOM 1495 C C . ARG A 1 180 ? -34.275 -23.807 34.607 1.00 85.94 180 ARG A C 1
ATOM 1497 O O . ARG A 1 180 ? -34.508 -24.740 33.859 1.00 85.94 180 ARG A O 1
ATOM 1504 N N . GLU A 1 181 ? -34.887 -23.642 35.777 1.00 86.19 181 GLU A N 1
ATOM 1505 C CA . GLU A 1 181 ? -35.917 -24.577 36.247 1.00 86.19 181 GLU A CA 1
ATOM 1506 C C . GLU A 1 181 ? -37.144 -24.583 35.344 1.00 86.19 181 GLU A C 1
ATOM 1508 O O . GLU A 1 181 ? -37.816 -25.600 35.278 1.00 86.19 181 GLU A O 1
ATOM 1513 N N . TYR A 1 182 ? -37.433 -23.474 34.661 1.00 88.56 182 TYR A N 1
ATOM 1514 C CA . TYR A 1 182 ? -38.464 -23.428 33.632 1.00 88.56 182 TYR A CA 1
ATOM 1515 C C . TYR A 1 182 ? -38.059 -24.174 32.356 1.00 88.56 182 TYR A C 1
ATOM 1517 O O . TYR A 1 182 ? -38.851 -24.945 31.825 1.00 88.56 182 TYR A O 1
ATOM 1525 N N . ASP A 1 183 ? -36.834 -23.952 31.870 1.00 90.31 183 ASP A N 1
ATOM 1526 C CA . ASP A 1 183 ? -36.294 -24.610 30.671 1.00 90.31 183 ASP A CA 1
ATOM 1527 C C . ASP A 1 183 ? -36.274 -26.140 30.830 1.00 90.31 183 ASP A C 1
ATOM 1529 O O . ASP A 1 183 ? -36.686 -26.864 29.927 1.00 90.31 183 ASP A O 1
ATOM 1533 N N . ASP A 1 184 ? -35.923 -26.623 32.028 1.00 89.81 184 ASP A N 1
ATOM 1534 C CA . ASP A 1 184 ? -35.912 -28.048 32.387 1.00 89.81 184 ASP A CA 1
ATOM 1535 C C . ASP A 1 184 ? -37.317 -28.707 32.351 1.00 89.81 184 ASP A C 1
ATOM 1537 O O . ASP A 1 184 ? -37.413 -29.935 32.380 1.00 89.81 184 ASP A O 1
ATOM 1541 N N . LEU A 1 185 ? -38.411 -27.929 32.291 1.00 90.38 185 LEU A N 1
ATOM 1542 C CA . LEU A 1 185 ? -39.777 -28.462 32.141 1.00 90.38 185 LEU A CA 1
ATOM 1543 C C . LEU A 1 185 ? -40.125 -28.811 30.694 1.00 90.38 185 LEU A C 1
ATOM 1545 O O . LEU A 1 185 ? -41.112 -29.509 30.473 1.00 90.38 185 LEU A O 1
ATOM 1549 N N . GLU A 1 186 ? -39.369 -28.283 29.725 1.00 93.44 186 GLU A N 1
ATOM 1550 C CA . GLU A 1 186 ? -39.568 -28.492 28.285 1.00 93.44 186 GLU A CA 1
ATOM 1551 C C . GLU A 1 186 ? -41.009 -28.212 27.794 1.00 93.44 186 GLU A C 1
ATOM 1553 O O . GLU A 1 186 ? -41.464 -28.782 26.801 1.00 93.44 186 GLU A O 1
ATOM 1558 N N . LEU A 1 187 ? -41.737 -27.306 28.465 1.00 90.88 187 LEU A N 1
ATOM 1559 C CA . LEU A 1 187 ? -43.118 -26.962 28.113 1.00 90.88 187 LEU A CA 1
ATOM 1560 C C . LEU A 1 187 ? -43.182 -26.246 26.760 1.00 90.88 187 LEU A C 1
ATOM 1562 O O . LEU A 1 187 ? -42.543 -25.213 26.536 1.00 90.88 187 LEU A O 1
ATOM 1566 N N . THR A 1 188 ? -44.033 -26.736 25.864 1.00 94.44 188 THR A N 1
ATOM 1567 C CA . THR A 1 188 ? -44.400 -25.999 24.654 1.00 94.44 188 THR A CA 1
ATOM 1568 C C . THR A 1 188 ? -45.238 -24.769 25.004 1.00 94.44 188 THR A C 1
ATOM 1570 O O . THR A 1 188 ? -45.912 -24.709 26.032 1.00 94.44 188 THR A O 1
ATOM 1573 N N . ALA A 1 189 ? -45.267 -23.782 24.104 1.00 90.38 189 ALA A N 1
ATOM 1574 C CA . ALA A 1 189 ? -46.082 -22.582 24.300 1.00 90.38 189 ALA A CA 1
ATOM 1575 C C . ALA A 1 189 ? -47.573 -22.903 24.519 1.00 90.38 189 ALA A C 1
ATOM 1577 O O . ALA A 1 189 ? -48.229 -22.222 25.296 1.00 90.38 189 ALA A O 1
ATOM 1578 N N . ALA A 1 190 ? -48.095 -23.947 23.866 1.00 95.25 190 ALA A N 1
ATOM 1579 C CA . ALA A 1 190 ? -49.482 -24.375 24.036 1.00 95.25 190 ALA A CA 1
ATOM 1580 C C . ALA A 1 190 ? -49.728 -25.041 25.399 1.00 95.25 190 ALA A C 1
ATOM 1582 O O . ALA A 1 190 ? -50.774 -24.820 26.001 1.00 95.25 190 ALA A O 1
ATOM 1583 N N . GLU A 1 191 ? -48.774 -25.835 25.893 1.00 93.31 191 GLU A N 1
ATOM 1584 C CA . GLU A 1 191 ? -48.860 -26.451 27.222 1.00 93.31 191 GLU A CA 1
ATOM 1585 C C . GLU A 1 191 ? -48.771 -25.403 28.327 1.00 93.31 191 GLU A C 1
ATOM 1587 O O . GLU A 1 191 ? -49.534 -25.480 29.283 1.00 93.31 191 GLU A O 1
ATOM 1592 N N . TYR A 1 192 ? -47.902 -24.399 28.173 1.00 91.12 192 TYR A N 1
ATOM 1593 C CA . TYR A 1 192 ? -47.802 -23.297 29.127 1.00 91.12 192 TYR A CA 1
ATOM 1594 C C . TYR A 1 192 ? -49.060 -22.417 29.143 1.00 91.12 192 TYR A C 1
ATOM 1596 O O . TYR A 1 192 ? -49.563 -22.092 30.215 1.00 91.12 192 TYR A O 1
ATOM 1604 N N . ASP A 1 193 ? -49.603 -22.059 27.972 1.00 92.62 193 ASP A N 1
ATOM 1605 C CA . ASP A 1 193 ? -50.825 -21.243 27.866 1.00 92.62 193 ASP A CA 1
ATOM 1606 C C . ASP A 1 193 ? -52.034 -21.947 28.511 1.00 92.62 193 ASP A C 1
ATOM 1608 O O . ASP A 1 193 ? -52.855 -21.314 29.172 1.00 92.62 193 ASP A O 1
ATOM 1612 N N . ALA A 1 194 ? -52.090 -23.281 28.420 1.00 93.69 194 ALA A N 1
ATOM 1613 C CA . ALA A 1 194 ? -53.116 -24.097 29.066 1.00 93.69 194 ALA A CA 1
ATOM 1614 C C . ALA A 1 194 ? -53.037 -24.120 30.607 1.00 93.69 194 ALA A C 1
ATOM 1616 O O . ALA A 1 194 ? -54.002 -24.540 31.245 1.00 93.69 194 ALA A O 1
ATOM 1617 N N . LEU A 1 195 ? -51.924 -23.680 31.215 1.00 90.81 195 LEU A N 1
ATOM 1618 C CA . LEU A 1 195 ? -51.812 -23.539 32.674 1.00 90.81 195 LEU A CA 1
ATOM 1619 C C . LEU A 1 195 ? -52.542 -22.294 33.202 1.00 90.81 195 LEU A C 1
ATOM 1621 O O . LEU A 1 195 ? -52.714 -22.171 34.412 1.00 90.81 195 LEU A O 1
ATOM 1625 N N . GLU A 1 196 ? -52.931 -21.368 32.315 1.00 91.75 196 GLU A N 1
ATOM 1626 C CA . GLU A 1 196 ? -53.635 -20.117 32.639 1.00 91.75 196 GLU A CA 1
ATOM 1627 C C . GLU A 1 196 ? -52.927 -19.259 33.716 1.00 91.75 196 GLU A C 1
ATOM 1629 O O . GLU A 1 196 ? -53.557 -18.487 34.441 1.00 91.75 196 GLU A O 1
ATOM 1634 N N . LEU A 1 197 ? -51.594 -19.364 33.816 1.00 89.19 197 LEU A N 1
ATOM 1635 C CA . LEU A 1 197 ? -50.786 -18.606 34.774 1.00 89.19 197 LEU A CA 1
ATOM 1636 C C . LEU A 1 197 ? -50.617 -17.156 34.318 1.00 89.19 197 LEU A C 1
ATOM 1638 O O . LEU A 1 197 ? -50.113 -16.884 33.224 1.00 89.19 197 LEU A O 1
ATOM 1642 N N . THR A 1 198 ? -50.965 -16.197 35.178 1.00 89.88 198 THR A N 1
ATOM 1643 C CA . THR A 1 198 ? -50.645 -14.798 34.887 1.00 89.88 198 THR A CA 1
ATOM 1644 C C . THR A 1 198 ? -49.145 -14.548 35.038 1.00 89.88 198 THR A C 1
ATOM 1646 O O . THR A 1 198 ? -48.430 -15.266 35.739 1.00 89.88 198 THR A O 1
ATOM 1649 N N . ALA A 1 199 ? -48.650 -13.470 34.425 1.00 85.12 199 ALA A N 1
ATOM 1650 C CA . ALA A 1 199 ? -47.257 -13.063 34.601 1.00 85.12 199 ALA A CA 1
ATOM 1651 C C . ALA A 1 199 ? -46.897 -12.832 36.082 1.00 85.12 199 ALA A C 1
ATOM 1653 O O . ALA A 1 199 ? -45.771 -13.105 36.478 1.00 85.12 199 ALA A O 1
ATOM 1654 N N . ILE A 1 200 ? -47.849 -12.369 36.901 1.00 85.50 200 ILE A N 1
ATOM 1655 C CA . ILE A 1 200 ? -47.646 -12.153 38.342 1.00 85.50 200 ILE A CA 1
ATOM 1656 C C . ILE A 1 200 ? -47.557 -13.492 39.083 1.00 85.50 200 ILE A C 1
ATOM 1658 O O . ILE A 1 200 ? -46.681 -13.659 39.931 1.00 85.50 200 ILE A O 1
ATOM 1662 N N . ASP A 1 201 ? -48.420 -14.449 38.737 1.00 87.38 201 ASP A N 1
ATOM 1663 C CA . ASP A 1 201 ? -48.405 -15.792 39.327 1.00 87.38 201 ASP A CA 1
ATOM 1664 C C . ASP A 1 201 ? -47.077 -16.496 39.049 1.00 87.38 201 ASP A C 1
ATOM 1666 O O . ASP A 1 201 ? -46.453 -17.040 39.959 1.00 87.38 201 ASP A O 1
ATOM 1670 N N . TYR A 1 202 ? -46.602 -16.410 37.805 1.00 86.69 202 TYR A N 1
ATOM 1671 C CA . TYR A 1 202 ? -45.306 -16.949 37.414 1.00 86.69 202 TYR A CA 1
ATOM 1672 C C . TYR A 1 202 ? -44.146 -16.261 38.151 1.00 86.69 202 TYR A C 1
ATOM 1674 O O . TYR A 1 202 ? -43.278 -16.933 38.712 1.00 86.69 202 TYR A O 1
ATOM 1682 N N . ASP A 1 203 ? -44.132 -14.923 38.179 1.00 84.25 203 ASP A N 1
ATOM 1683 C CA . ASP A 1 203 ? -43.013 -14.148 38.724 1.00 84.25 203 ASP A CA 1
ATOM 1684 C C . ASP A 1 203 ? -42.829 -14.376 40.232 1.00 84.25 203 ASP A C 1
ATOM 1686 O O . ASP A 1 203 ? -41.687 -14.505 40.679 1.00 84.25 203 ASP A O 1
ATOM 1690 N N . LEU A 1 204 ? -43.925 -14.457 40.999 1.00 86.00 204 LEU A N 1
ATOM 1691 C CA . LEU A 1 204 ? -43.899 -14.542 42.467 1.00 86.00 204 LEU A CA 1
ATOM 1692 C C . LEU A 1 204 ? -44.005 -15.977 43.004 1.00 86.00 204 LEU A C 1
ATOM 1694 O O . LEU A 1 204 ? -43.399 -16.285 44.035 1.00 86.00 204 LEU A O 1
ATOM 1698 N N . TYR A 1 205 ? -44.772 -16.838 42.325 1.00 87.00 205 TYR A N 1
ATOM 1699 C CA . TYR A 1 205 ? -45.185 -18.155 42.830 1.00 87.00 205 TYR A CA 1
ATOM 1700 C C . TYR A 1 205 ? -44.974 -19.303 41.835 1.00 87.00 205 TYR A C 1
ATOM 1702 O O . TYR A 1 205 ? -45.435 -20.418 42.094 1.00 87.00 205 TYR A O 1
ATOM 1710 N N . GLY A 1 206 ? -44.286 -19.064 40.713 1.00 88.50 206 GLY A N 1
ATOM 1711 C CA . GLY A 1 206 ? -44.173 -20.023 39.615 1.00 88.50 206 GLY A CA 1
ATOM 1712 C C . GLY A 1 206 ? -43.706 -21.413 40.050 1.00 88.50 206 GLY A C 1
ATOM 1713 O O . GLY A 1 206 ? -44.288 -22.404 39.623 1.00 88.50 206 GLY A O 1
ATOM 1714 N N . ARG A 1 207 ? -42.729 -21.517 40.962 1.00 88.25 207 ARG A N 1
ATOM 1715 C CA . ARG A 1 207 ? -42.272 -22.819 41.472 1.00 88.25 207 ARG A CA 1
ATOM 1716 C C . ARG A 1 207 ? -43.390 -23.553 42.197 1.00 88.25 207 ARG A C 1
ATOM 1718 O O . ARG A 1 207 ? -43.670 -24.702 41.877 1.00 88.25 207 ARG A O 1
ATOM 1725 N N . LYS A 1 208 ? -44.022 -22.892 43.166 1.00 87.31 208 LYS A N 1
ATOM 1726 C CA . LYS A 1 208 ? -45.063 -23.499 43.997 1.00 87.31 208 LYS A CA 1
ATOM 1727 C C . LYS A 1 208 ? -46.261 -23.941 43.161 1.00 87.31 208 LYS A C 1
ATOM 1729 O O . LYS A 1 208 ? -46.748 -25.049 43.336 1.00 87.31 208 LYS A O 1
ATOM 1734 N N . LEU A 1 209 ? -46.709 -23.099 42.232 1.00 89.50 209 LEU A N 1
ATOM 1735 C CA . LEU A 1 209 ? -47.855 -23.417 41.380 1.00 89.50 209 LEU A CA 1
ATOM 1736 C C . LEU A 1 209 ? -47.572 -24.626 40.483 1.00 89.50 209 LEU A C 1
ATOM 1738 O O . LEU A 1 209 ? -48.423 -25.497 40.336 1.00 89.50 209 LEU A O 1
ATOM 1742 N N . LEU A 1 210 ? -46.364 -24.727 39.931 1.00 89.50 210 LEU A N 1
ATOM 1743 C CA . LEU A 1 210 ? -45.968 -25.875 39.114 1.00 89.50 210 LEU A CA 1
ATOM 1744 C C . LEU A 1 210 ? -45.724 -27.144 39.949 1.00 89.50 210 LEU A C 1
ATOM 1746 O O . LEU A 1 210 ? -45.967 -28.246 39.458 1.00 89.50 210 LEU A O 1
ATOM 1750 N N . GLU A 1 211 ? -45.290 -27.014 41.207 1.00 88.56 211 GLU A N 1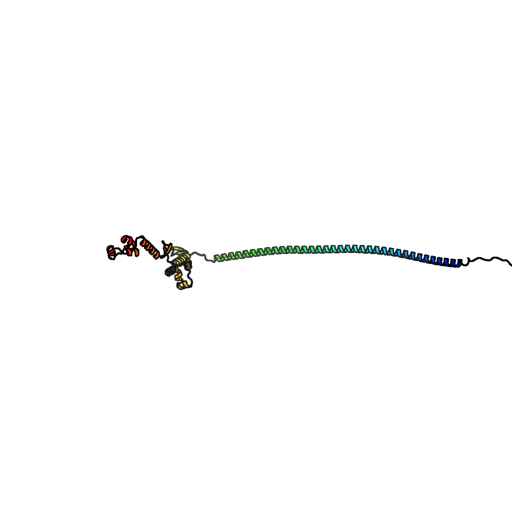
ATOM 1751 C CA . GLU A 1 211 ? -45.263 -28.123 42.171 1.00 88.56 211 GLU A CA 1
ATOM 1752 C C . GLU A 1 211 ? -46.680 -28.630 42.487 1.00 88.56 211 GLU A C 1
ATOM 1754 O O . GLU A 1 211 ? -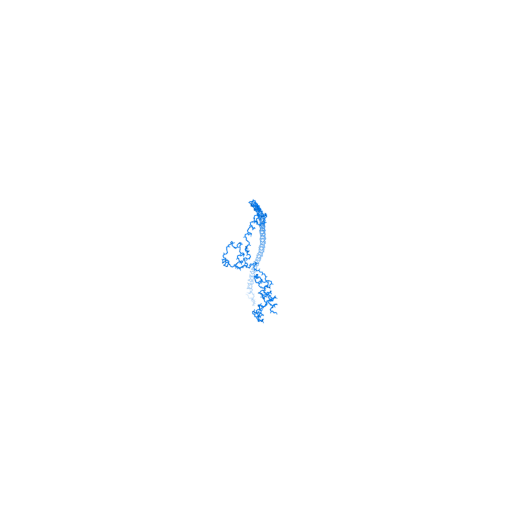46.917 -29.837 42.440 1.00 88.56 211 GLU A O 1
ATOM 1759 N N . ASP A 1 212 ? -47.631 -27.728 42.750 1.00 85.38 212 ASP A N 1
ATOM 1760 C CA . ASP A 1 212 ? -49.034 -28.066 43.040 1.00 85.38 212 ASP A CA 1
ATOM 1761 C C . ASP A 1 212 ? -49.726 -28.730 41.832 1.00 85.38 212 ASP A C 1
ATOM 1763 O O . ASP A 1 212 ? -50.573 -29.610 41.997 1.00 85.38 212 ASP A O 1
ATOM 1767 N N . LEU A 1 213 ? -49.325 -28.359 40.611 1.00 86.00 213 LEU A N 1
ATOM 1768 C CA . LEU A 1 213 ? -49.769 -28.977 39.355 1.00 86.00 213 LEU A CA 1
ATOM 1769 C C . LEU A 1 213 ? -49.051 -30.301 39.030 1.00 86.00 213 LEU A C 1
ATOM 1771 O O . LEU A 1 213 ? -49.376 -30.946 38.034 1.00 86.00 213 LEU A O 1
ATOM 1775 N N . GLY A 1 214 ? -48.082 -30.722 39.849 1.00 85.00 214 GLY A N 1
ATOM 1776 C CA . GLY A 1 214 ? -47.339 -31.971 39.664 1.00 85.00 214 GLY A CA 1
ATOM 1777 C C . GLY A 1 214 ? -46.306 -31.945 38.532 1.00 85.00 214 GLY A C 1
ATOM 1778 O O . GLY A 1 214 ? -45.796 -33.000 38.157 1.00 85.00 214 GLY A O 1
ATOM 1779 N N . LEU A 1 215 ? -45.983 -30.763 37.999 1.00 86.06 215 LEU A N 1
ATOM 1780 C CA . LEU A 1 215 ? -44.972 -30.573 36.953 1.00 86.06 215 LEU A CA 1
ATOM 1781 C C . LEU A 1 215 ? -43.553 -30.524 37.534 1.00 86.06 215 LEU A C 1
ATOM 1783 O O . LEU A 1 215 ? -42.593 -30.902 36.868 1.00 86.06 215 LEU A O 1
ATOM 1787 N N . ILE A 1 216 ? -43.420 -30.113 38.798 1.00 86.56 216 ILE A N 1
ATOM 1788 C CA . ILE A 1 216 ? -42.158 -30.117 39.544 1.00 86.56 216 ILE A CA 1
ATOM 1789 C C . ILE A 1 216 ? -42.296 -31.032 40.760 1.00 86.56 216 ILE A C 1
ATOM 1791 O O . ILE A 1 216 ? -43.255 -30.943 41.526 1.00 86.56 216 ILE A O 1
ATOM 1795 N N . LYS A 1 217 ? -41.306 -31.905 40.984 1.00 82.81 217 LYS A N 1
ATOM 1796 C CA . LYS A 1 217 ? -41.236 -32.704 42.215 1.00 82.81 217 LYS A CA 1
ATOM 1797 C C . LYS A 1 217 ? -40.933 -31.787 43.399 1.00 82.81 217 LYS A C 1
ATOM 1799 O O . LYS A 1 217 ? -39.828 -31.261 43.517 1.00 82.81 217 LYS A O 1
ATOM 1804 N N . ASN A 1 218 ? -41.899 -31.641 44.300 1.00 80.81 218 ASN A N 1
ATOM 1805 C CA . ASN A 1 218 ? -41.734 -30.843 45.507 1.00 80.81 218 ASN A CA 1
ATOM 1806 C C . ASN A 1 218 ? -40.658 -31.453 46.424 1.00 80.81 218 ASN A C 1
ATOM 1808 O O . ASN A 1 218 ? -40.821 -32.548 46.964 1.00 80.81 218 ASN A O 1
ATOM 1812 N N . LYS A 1 219 ? -39.572 -30.715 46.661 1.00 76.12 219 LYS A N 1
ATOM 1813 C CA . LYS A 1 219 ? -38.435 -31.165 47.486 1.00 76.12 219 LYS A CA 1
ATOM 1814 C C . LYS A 1 219 ? -38.799 -31.571 48.922 1.00 76.12 219 LYS A C 1
ATOM 1816 O O . LYS A 1 219 ? -38.025 -32.273 49.562 1.00 76.12 219 LYS A O 1
ATOM 1821 N N . TRP A 1 220 ? -39.947 -31.131 49.437 1.00 80.19 220 TRP A N 1
ATOM 1822 C CA . TRP A 1 220 ? -40.444 -31.473 50.770 1.00 80.19 220 TRP A CA 1
ATOM 1823 C C . TRP A 1 220 ? -41.188 -32.814 50.814 1.00 80.19 220 TRP A C 1
ATOM 1825 O O . TRP A 1 220 ? -41.351 -33.373 51.894 1.00 80.19 220 TRP A O 1
ATOM 1835 N N . HIS A 1 221 ? -41.623 -33.345 49.666 1.00 84.94 221 HIS A N 1
ATOM 1836 C CA . HIS A 1 221 ? -42.383 -34.599 49.566 1.00 84.94 221 HIS A CA 1
ATOM 1837 C C . HIS A 1 221 ? -41.609 -35.741 48.899 1.00 84.94 221 HIS A C 1
ATOM 1839 O O . HIS A 1 221 ? -42.108 -36.867 48.849 1.00 84.94 221 HIS A O 1
ATOM 1845 N N . TYR A 1 222 ? -40.402 -35.472 48.401 1.00 89.00 222 TYR A N 1
ATOM 1846 C CA . TYR A 1 222 ? -39.556 -36.439 47.709 1.00 89.00 222 TYR A CA 1
ATOM 1847 C C . TYR A 1 222 ? -38.181 -36.554 48.369 1.00 89.00 222 TYR A C 1
ATOM 1849 O O . TYR A 1 222 ? -37.605 -35.568 48.830 1.00 89.00 222 TYR A O 1
ATOM 1857 N N . MET A 1 223 ? -37.626 -37.761 48.368 1.00 90.56 223 MET A N 1
ATOM 1858 C CA . MET A 1 223 ? -36.265 -38.039 48.818 1.00 90.56 223 MET A CA 1
ATOM 1859 C C . MET A 1 223 ? -35.618 -39.111 47.940 1.00 90.56 223 MET A C 1
ATOM 1861 O O . MET A 1 223 ? -36.302 -39.859 47.244 1.00 90.56 223 MET A O 1
ATOM 1865 N N . TYR A 1 224 ? -34.291 -39.210 47.983 1.00 91.88 224 TYR A N 1
ATOM 1866 C CA . TYR A 1 224 ? -33.609 -40.367 47.410 1.00 91.88 224 TYR A CA 1
ATOM 1867 C C . TYR A 1 224 ? -33.883 -41.583 48.297 1.00 91.88 224 TYR A C 1
ATOM 1869 O O . TYR A 1 224 ? -33.562 -41.550 49.488 1.00 91.88 224 TYR A O 1
ATOM 1877 N N . SER A 1 225 ? -34.500 -42.626 47.736 1.00 91.56 225 SER A N 1
ATOM 1878 C CA . SER A 1 225 ? -34.760 -43.874 48.451 1.00 91.56 225 SER A CA 1
ATOM 1879 C C . SER A 1 225 ? -33.429 -44.462 48.924 1.00 91.56 225 SER A C 1
ATOM 1881 O O . SER A 1 225 ? -32.512 -44.620 48.112 1.00 91.56 225 SER A O 1
ATOM 1883 N N . PRO A 1 226 ? -33.295 -44.816 50.212 1.00 90.88 226 PRO A N 1
ATOM 1884 C CA . PRO A 1 226 ? -32.105 -45.494 50.715 1.00 90.88 226 PRO A CA 1
ATOM 1885 C C . PRO A 1 226 ? -31.998 -46.940 50.202 1.00 90.88 226 PRO A C 1
ATOM 1887 O O . PRO A 1 226 ? -30.938 -47.547 50.337 1.00 90.88 226 PRO A O 1
ATOM 1890 N N . PHE A 1 227 ? -33.072 -47.483 49.617 1.00 89.19 227 PHE A N 1
ATOM 1891 C CA . PHE A 1 227 ? -33.147 -48.856 49.122 1.00 89.19 227 PHE A CA 1
ATOM 1892 C C . PHE A 1 227 ? -32.739 -48.962 47.650 1.00 89.19 227 PHE A C 1
ATOM 1894 O O . PHE A 1 227 ? -31.978 -49.856 47.284 1.00 89.19 227 PHE A O 1
ATOM 1901 N N . THR A 1 228 ? -33.215 -48.038 46.809 1.00 91.56 228 THR A N 1
ATOM 1902 C CA . THR A 1 228 ? -32.984 -48.073 45.351 1.00 91.56 228 THR A CA 1
ATOM 1903 C C . THR A 1 228 ? -32.043 -46.978 44.851 1.00 91.56 228 THR A C 1
ATOM 1905 O O . THR A 1 228 ? -31.494 -47.090 43.757 1.00 91.56 228 THR A O 1
ATOM 1908 N N . GLY A 1 229 ? -31.839 -45.911 45.629 1.00 89.81 229 GLY A N 1
ATOM 1909 C CA . GLY A 1 229 ? -31.130 -44.707 45.194 1.00 89.81 229 GLY A CA 1
ATOM 1910 C C . GLY A 1 229 ? -31.949 -43.795 44.271 1.00 89.81 229 GLY A C 1
ATOM 1911 O O . GLY A 1 229 ? -31.437 -42.768 43.831 1.00 89.81 229 GLY A O 1
ATOM 1912 N N . GLU A 1 230 ? -33.208 -44.128 43.976 1.00 92.62 230 GLU A N 1
ATOM 1913 C CA . GLU A 1 230 ? -34.078 -43.333 43.103 1.00 92.62 230 GLU A CA 1
ATOM 1914 C C . GLU A 1 230 ? -34.781 -42.195 43.858 1.00 92.62 230 GLU A C 1
ATOM 1916 O O . GLU A 1 230 ? -35.093 -42.318 45.040 1.00 92.62 230 GLU A O 1
ATOM 1921 N N . TYR A 1 231 ? -35.071 -41.077 43.180 1.00 89.56 231 TYR A N 1
ATOM 1922 C CA . TYR A 1 231 ? -35.770 -39.932 43.781 1.00 89.56 231 TYR A CA 1
ATOM 1923 C C . TYR A 1 231 ? -37.297 -40.127 43.763 1.00 89.56 231 TYR A C 1
ATOM 1925 O O . TYR A 1 231 ? -37.979 -39.782 42.783 1.00 89.56 231 TYR A O 1
ATOM 1933 N N . VAL A 1 232 ? -37.818 -40.690 44.854 1.00 90.62 232 VAL A N 1
ATOM 1934 C CA . VAL A 1 232 ? -39.208 -41.144 45.035 1.00 90.62 232 VAL A CA 1
ATOM 1935 C C . VAL A 1 232 ? -39.918 -40.352 46.137 1.00 90.62 232 VAL A C 1
ATOM 1937 O O . VAL A 1 232 ? -39.315 -39.508 46.799 1.00 90.62 232 VAL A O 1
ATOM 1940 N N . THR A 1 233 ? -41.221 -40.575 46.323 1.00 90.81 233 THR A N 1
ATOM 1941 C CA . THR A 1 233 ? -41.983 -39.882 47.369 1.00 90.81 233 THR A CA 1
ATOM 1942 C C . THR A 1 233 ? -41.600 -40.393 48.758 1.00 90.81 233 THR A C 1
ATOM 1944 O O . THR A 1 233 ? -41.261 -41.565 48.938 1.00 90.81 233 THR A O 1
ATOM 1947 N N . LEU A 1 234 ? -41.720 -39.530 49.770 1.00 90.62 234 LEU A N 1
ATOM 1948 C CA . LEU A 1 234 ? -41.564 -39.924 51.174 1.00 90.62 234 LEU A CA 1
ATOM 1949 C C . LEU A 1 234 ? -42.502 -41.081 51.542 1.00 90.62 234 LEU A C 1
ATOM 1951 O O . LEU A 1 234 ? -42.108 -41.968 52.288 1.00 90.62 234 LEU A O 1
ATOM 1955 N N . GLN A 1 235 ? -43.718 -41.107 50.988 1.00 91.56 235 GLN A N 1
ATOM 1956 C CA . GLN A 1 235 ? -44.676 -42.188 51.219 1.00 91.56 235 GLN A CA 1
ATOM 1957 C C . GLN A 1 235 ? -44.149 -43.543 50.731 1.00 91.56 235 GLN A C 1
ATOM 1959 O O . GLN A 1 235 ? -44.291 -44.533 51.450 1.00 91.56 235 GLN A O 1
ATOM 1964 N N . THR A 1 236 ? -43.530 -43.594 49.546 1.00 91.56 236 THR A N 1
ATOM 1965 C CA . THR A 1 236 ? -42.909 -44.821 49.029 1.00 91.56 236 THR A CA 1
ATOM 1966 C C . THR A 1 236 ? -41.813 -45.299 49.972 1.00 91.56 236 THR A C 1
ATOM 1968 O O . THR A 1 236 ? -41.863 -46.443 50.406 1.00 91.56 236 THR A O 1
ATOM 1971 N N . VAL A 1 237 ? -40.901 -44.413 50.388 1.00 93.06 237 VAL A N 1
ATOM 1972 C CA . VAL A 1 237 ? -39.810 -44.786 51.308 1.00 93.06 237 VAL A CA 1
ATOM 1973 C C . VAL A 1 237 ? -40.335 -45.254 52.667 1.00 93.06 237 VAL A C 1
ATOM 1975 O O . VAL A 1 237 ? -39.819 -46.220 53.221 1.00 93.06 237 VAL A O 1
ATOM 1978 N N . ILE A 1 238 ? -41.369 -44.603 53.211 1.00 92.19 238 ILE A N 1
ATOM 1979 C CA . ILE A 1 238 ? -42.005 -45.018 54.472 1.00 92.19 238 ILE A CA 1
ATOM 1980 C C . ILE A 1 238 ? -42.647 -46.403 54.328 1.00 92.19 238 ILE A C 1
ATOM 1982 O O . ILE A 1 238 ? -42.551 -47.206 55.252 1.00 92.19 238 ILE A O 1
ATOM 1986 N N . SER A 1 239 ? -43.269 -46.689 53.183 1.00 90.06 239 SER A N 1
ATOM 1987 C CA . SER A 1 239 ? -43.881 -47.997 52.914 1.00 90.06 239 SER A CA 1
ATOM 1988 C C . SER A 1 239 ? -42.813 -49.087 52.784 1.00 90.06 239 SER A C 1
ATOM 1990 O O . SER A 1 239 ? -42.917 -50.112 53.443 1.00 90.06 239 SER A O 1
ATOM 1992 N N . GLU A 1 240 ? -41.732 -48.825 52.043 1.00 90.88 240 GLU A N 1
ATOM 1993 C CA . GLU A 1 240 ? -40.584 -49.738 51.920 1.00 90.88 240 GLU A CA 1
ATOM 1994 C C . GLU A 1 240 ? -39.918 -50.010 53.280 1.00 90.88 240 GLU A C 1
ATOM 1996 O O . GLU A 1 240 ? -39.536 -51.140 53.582 1.00 90.88 240 GLU A O 1
ATOM 2001 N N . LEU A 1 241 ? -39.810 -48.986 54.134 1.00 88.94 241 LEU A N 1
ATOM 2002 C CA . LEU A 1 241 ? -39.285 -49.129 55.491 1.00 88.94 241 LEU A CA 1
ATOM 2003 C C . LEU A 1 241 ? -40.223 -49.956 56.383 1.00 88.94 241 LEU A C 1
ATOM 2005 O O . LEU A 1 241 ? -39.749 -50.773 57.174 1.00 88.94 241 LEU A O 1
ATOM 2009 N N . ALA A 1 242 ? -41.538 -49.753 56.265 1.00 86.00 242 ALA A N 1
ATOM 2010 C CA . ALA A 1 242 ? -42.528 -50.552 56.978 1.00 86.00 242 ALA A CA 1
ATOM 2011 C C . ALA A 1 242 ? -42.460 -52.023 56.544 1.00 86.00 242 ALA A C 1
ATOM 2013 O O . ALA A 1 242 ? -42.371 -52.891 57.408 1.00 86.00 242 ALA A O 1
ATOM 2014 N N . ASP A 1 243 ? -42.391 -52.298 55.239 1.00 84.94 243 ASP A N 1
ATOM 2015 C CA . ASP A 1 243 ? -42.264 -53.652 54.689 1.00 84.94 243 ASP A CA 1
ATOM 2016 C C . ASP A 1 243 ? -40.965 -54.342 55.134 1.00 84.94 243 ASP A C 1
ATOM 2018 O O . ASP A 1 243 ? -40.978 -55.524 55.492 1.00 84.94 243 ASP A O 1
ATOM 2022 N N . LEU A 1 244 ? -39.837 -53.616 55.165 1.00 85.19 244 LEU A N 1
ATOM 2023 C CA . LEU A 1 244 ? -38.574 -54.138 55.695 1.00 85.19 244 LEU A CA 1
ATOM 2024 C C . LEU A 1 244 ? -38.747 -54.583 57.148 1.00 85.19 244 LEU A C 1
ATOM 2026 O O . LEU A 1 244 ? -38.403 -55.709 57.501 1.00 85.19 244 LEU A O 1
ATOM 2030 N N . HIS A 1 245 ? -39.313 -53.716 57.989 1.00 78.88 245 HIS A N 1
ATOM 2031 C CA . HIS A 1 245 ? -39.520 -54.055 59.387 1.00 78.88 245 HIS A CA 1
ATOM 2032 C C . HIS A 1 245 ? -40.521 -55.199 59.544 1.00 78.88 245 HIS A C 1
ATOM 2034 O O . HIS A 1 245 ? -40.192 -56.147 60.237 1.00 78.88 245 HIS A O 1
ATOM 2040 N N . MET A 1 246 ? -41.664 -55.200 58.856 1.00 79.44 246 MET A N 1
ATOM 2041 C CA . MET A 1 246 ? -42.647 -56.289 58.939 1.00 79.44 246 MET A CA 1
ATOM 2042 C C . MET A 1 246 ? -42.068 -57.640 58.483 1.00 79.44 246 MET A C 1
ATOM 2044 O O . MET A 1 246 ? -42.325 -58.669 59.110 1.00 79.44 246 MET A O 1
ATOM 2048 N N . SER A 1 247 ? -41.251 -57.656 57.425 1.00 71.31 247 SER A N 1
ATOM 2049 C CA . SER A 1 247 ? -40.634 -58.888 56.914 1.00 71.31 247 SER A CA 1
ATOM 2050 C C . SER A 1 247 ? -39.502 -59.424 57.802 1.00 71.31 247 SER A C 1
ATOM 2052 O O . SER A 1 247 ? -39.379 -60.644 57.940 1.00 71.31 247 SER A O 1
ATOM 2054 N N . GLU A 1 248 ? -38.716 -58.553 58.445 1.00 69.56 248 GLU A N 1
ATOM 2055 C CA . GLU A 1 248 ? -37.621 -58.949 59.344 1.00 69.56 248 GLU A CA 1
ATOM 2056 C C . GLU A 1 248 ? -38.062 -59.174 60.803 1.00 69.56 248 GLU A C 1
ATOM 2058 O O . GLU A 1 248 ? -37.523 -60.055 61.474 1.00 69.56 248 GLU A O 1
ATOM 2063 N N . SER A 1 249 ? -39.030 -58.402 61.316 1.00 63.97 249 SER A N 1
ATOM 2064 C CA . SER A 1 249 ? -39.445 -58.410 62.732 1.00 63.97 249 SER A CA 1
ATOM 2065 C C . SER A 1 249 ? -40.503 -59.451 63.074 1.00 63.97 249 SER A C 1
ATOM 2067 O O . SER A 1 249 ? -40.776 -59.675 64.253 1.00 63.97 249 SER A O 1
ATOM 2069 N N . GLY A 1 250 ? -41.043 -60.138 62.066 1.00 68.88 250 GLY A N 1
ATOM 2070 C CA . GLY A 1 250 ? -41.848 -61.326 62.283 1.00 68.88 250 GLY A CA 1
ATOM 2071 C C . GLY A 1 250 ? -43.332 -61.172 61.980 1.00 68.88 250 GLY A C 1
ATOM 2072 O O . GLY A 1 250 ? -44.125 -61.806 62.658 1.00 68.88 250 GLY A O 1
ATOM 2073 N N . ALA A 1 251 ? -43.752 -60.397 60.983 1.00 79.38 251 ALA A N 1
ATOM 2074 C CA . ALA A 1 251 ? -45.114 -60.536 60.464 1.00 79.38 251 ALA A CA 1
ATOM 2075 C C . ALA A 1 251 ? -45.285 -61.917 59.797 1.00 79.38 251 ALA A C 1
ATOM 2077 O O . ALA A 1 251 ? -44.368 -62.408 59.127 1.00 79.38 251 ALA A O 1
ATOM 2078 N N . ILE A 1 252 ? -46.443 -62.561 59.974 1.00 81.06 252 ILE A N 1
ATOM 2079 C CA . ILE A 1 252 ? -46.781 -63.785 59.232 1.00 81.06 252 ILE A CA 1
ATOM 2080 C C . ILE A 1 252 ? -47.396 -63.420 57.885 1.00 81.06 252 ILE A C 1
ATOM 2082 O O . ILE A 1 252 ? -48.232 -62.527 57.776 1.00 81.06 252 ILE A O 1
ATOM 2086 N N . THR A 1 253 ? -46.987 -64.123 56.838 1.00 81.56 253 THR A N 1
ATOM 2087 C CA . THR A 1 253 ? -47.654 -64.053 55.537 1.00 81.56 253 THR A CA 1
ATOM 2088 C C . THR A 1 253 ? -49.019 -64.739 55.605 1.00 81.56 253 THR A C 1
ATOM 2090 O O . THR A 1 253 ? -49.233 -65.625 56.431 1.00 81.56 253 THR A O 1
ATOM 2093 N N . ALA A 1 254 ? -49.938 -64.393 54.697 1.00 81.62 254 ALA A N 1
ATOM 2094 C CA . ALA A 1 254 ? -51.249 -65.050 54.620 1.00 81.62 254 ALA A CA 1
ATOM 2095 C C . ALA A 1 254 ? -51.132 -66.582 54.482 1.00 81.62 254 ALA A C 1
ATOM 2097 O O . ALA A 1 254 ? -51.873 -67.320 55.117 1.00 81.62 254 ALA A O 1
ATOM 2098 N N . SER A 1 255 ? -50.143 -67.066 53.725 1.00 83.75 255 SER A N 1
ATOM 2099 C CA . SER A 1 255 ? -49.885 -68.502 53.578 1.00 83.75 255 SER A CA 1
ATOM 2100 C C . SER A 1 255 ? -49.377 -69.162 54.866 1.00 83.75 255 SER A C 1
ATOM 2102 O O . SER A 1 255 ? -49.737 -70.301 55.148 1.00 83.75 255 SER A O 1
ATOM 2104 N N . GLU A 1 256 ? -48.522 -68.475 55.635 1.00 84.62 256 GLU A N 1
ATOM 2105 C CA . GLU A 1 256 ? -48.070 -68.953 56.952 1.00 84.62 256 GLU A CA 1
ATOM 2106 C C . GLU A 1 256 ? -49.227 -68.956 57.954 1.00 84.62 256 GLU A C 1
ATOM 2108 O O . GLU A 1 256 ? -49.334 -69.885 58.745 1.00 84.62 256 GLU A O 1
ATOM 2113 N N . TYR A 1 257 ? -50.115 -67.963 57.883 1.00 85.50 257 TYR A N 1
ATOM 2114 C CA . TYR A 1 257 ? -51.318 -67.897 58.703 1.00 85.50 257 TYR A CA 1
ATOM 2115 C C . TYR A 1 257 ? -52.286 -69.053 58.427 1.00 85.50 257 TYR A C 1
ATOM 2117 O O . TYR A 1 257 ? -52.683 -69.758 59.354 1.00 85.50 257 TYR A O 1
ATOM 2125 N N . ASP A 1 258 ? -52.612 -69.293 57.153 1.00 86.00 258 ASP A N 1
ATOM 2126 C CA . ASP A 1 258 ? -53.516 -70.373 56.741 1.00 86.00 258 ASP A CA 1
ATOM 2127 C C . ASP A 1 258 ? -53.005 -71.754 57.194 1.00 86.00 258 ASP A C 1
ATOM 2129 O O . ASP A 1 258 ? -53.797 -72.627 57.547 1.00 86.00 258 ASP A O 1
ATOM 2133 N N . ALA A 1 259 ? -51.681 -71.950 57.234 1.00 85.69 259 ALA A N 1
ATOM 2134 C CA . ALA A 1 259 ? -51.054 -73.200 57.664 1.00 85.69 259 ALA A CA 1
ATOM 2135 C C . ALA A 1 259 ? -51.176 -73.485 59.173 1.00 85.69 259 ALA A C 1
ATOM 2137 O O . ALA A 1 259 ? -50.978 -74.627 59.586 1.00 85.69 259 ALA A O 1
ATOM 2138 N N . LEU A 1 260 ? -51.483 -72.476 59.994 1.00 84.94 260 LEU A N 1
ATOM 2139 C CA . LEU A 1 260 ? -51.650 -72.643 61.440 1.00 84.94 260 LEU A CA 1
ATOM 2140 C C . LEU A 1 260 ? -53.032 -73.194 61.823 1.00 84.94 260 LEU A C 1
ATOM 2142 O O . LEU A 1 260 ? -53.209 -73.615 62.963 1.00 84.94 260 LEU A O 1
ATOM 2146 N N . GLU A 1 261 ? -53.998 -73.193 60.892 1.00 85.56 261 GLU A N 1
ATOM 2147 C CA . GLU A 1 261 ? -55.369 -73.708 61.079 1.00 85.56 261 GLU A CA 1
ATOM 2148 C C . GLU A 1 261 ? -56.072 -73.183 62.355 1.00 85.56 261 GLU A C 1
ATOM 2150 O O . GLU A 1 261 ? -56.892 -73.871 62.967 1.00 85.56 261 GLU A O 1
ATOM 2155 N N . LEU A 1 262 ? -55.756 -71.950 62.766 1.00 82.75 262 LEU A N 1
ATOM 2156 C CA . LEU A 1 262 ? -56.249 -71.354 64.010 1.00 82.75 262 LEU A CA 1
ATOM 2157 C C . LEU A 1 262 ? -57.756 -71.083 63.945 1.00 82.75 262 LEU A C 1
ATOM 2159 O O . LEU A 1 262 ? -58.278 -70.521 62.980 1.00 82.75 262 LEU A O 1
ATOM 2163 N N . THR A 1 263 ? -58.469 -71.427 65.014 1.00 83.94 263 THR A N 1
ATOM 2164 C CA . THR A 1 263 ? -59.880 -71.083 65.189 1.00 83.94 263 THR A CA 1
ATOM 2165 C C . THR A 1 263 ? -60.034 -69.718 65.862 1.00 83.94 263 THR A C 1
ATOM 2167 O O . THR A 1 263 ? -59.127 -69.215 66.524 1.00 83.94 263 THR A O 1
ATOM 2170 N N . ALA A 1 264 ? -61.226 -69.120 65.763 1.00 79.56 264 ALA A N 1
ATOM 2171 C CA . ALA A 1 264 ? -61.531 -67.870 66.468 1.00 79.56 264 ALA A CA 1
ATOM 2172 C C . ALA A 1 264 ? -61.307 -67.978 67.990 1.00 79.56 264 ALA A C 1
ATOM 2174 O O . ALA A 1 264 ? -60.879 -67.017 68.622 1.00 79.56 264 ALA A O 1
ATOM 2175 N N . LYS A 1 265 ? -61.531 -69.168 68.567 1.00 83.81 265 LYS A N 1
ATOM 2176 C CA . LYS A 1 265 ? -61.264 -69.423 69.984 1.00 83.81 265 LYS A CA 1
ATOM 2177 C C . LYS A 1 265 ? -59.767 -69.359 70.307 1.00 83.81 265 LYS A C 1
ATOM 2179 O O . LYS A 1 265 ? -59.411 -68.828 71.352 1.00 83.81 265 LYS A O 1
ATOM 2184 N N . ASP A 1 266 ? -58.915 -69.874 69.422 1.00 82.88 266 ASP A N 1
ATOM 2185 C CA . ASP A 1 266 ? -57.461 -69.863 69.621 1.00 82.88 266 ASP A CA 1
ATOM 2186 C C . ASP A 1 266 ? -56.926 -68.424 69.644 1.00 82.88 266 ASP A C 1
ATOM 2188 O O . ASP A 1 266 ? -56.074 -68.091 70.461 1.00 82.88 266 ASP A O 1
ATOM 2192 N N . TYR A 1 267 ? -57.494 -67.540 68.820 1.00 79.44 267 TYR A N 1
ATOM 2193 C CA . TYR A 1 267 ? -57.187 -66.107 68.847 1.00 79.44 267 TYR A CA 1
ATOM 2194 C C . TYR A 1 267 ? -57.627 -65.412 70.134 1.00 79.44 267 TYR A C 1
ATOM 2196 O O . TYR A 1 267 ? -56.842 -64.670 70.730 1.00 79.44 267 TYR A O 1
ATOM 2204 N N . ASP A 1 268 ? -58.868 -65.657 70.561 1.00 82.12 268 ASP A N 1
ATOM 2205 C CA . ASP A 1 268 ? -59.420 -65.073 71.786 1.00 82.12 268 ASP A CA 1
ATOM 2206 C C . ASP A 1 268 ? -58.607 -65.494 73.023 1.00 82.12 268 ASP A C 1
ATOM 2208 O O . ASP A 1 268 ? -58.372 -64.682 73.920 1.00 82.12 268 ASP A O 1
ATOM 2212 N N . ASP A 1 269 ? -58.140 -66.747 73.057 1.00 84.00 269 ASP A N 1
ATOM 2213 C CA . ASP A 1 269 ? -57.335 -67.285 74.155 1.00 84.00 269 ASP A CA 1
ATOM 2214 C C . ASP A 1 269 ? -55.890 -66.718 74.154 1.00 84.00 269 ASP A C 1
ATOM 2216 O O . ASP A 1 269 ? -55.282 -66.600 75.222 1.00 84.00 269 ASP A O 1
ATOM 2220 N N . LEU A 1 270 ? -55.345 -66.328 72.991 1.00 83.19 270 LEU A N 1
ATOM 2221 C CA . LEU A 1 270 ? -53.991 -65.763 72.848 1.00 83.19 270 LEU A CA 1
ATOM 2222 C C . LEU A 1 270 ? -53.907 -64.249 73.116 1.00 83.19 270 LEU A C 1
ATOM 2224 O O . LEU A 1 270 ? -52.807 -63.737 73.322 1.00 83.19 270 LEU A O 1
ATOM 2228 N N . LEU A 1 271 ? -55.040 -63.534 73.144 1.00 84.12 271 LEU A N 1
ATOM 2229 C CA . LEU A 1 271 ? -55.121 -62.088 73.427 1.00 84.12 271 LEU A CA 1
ATOM 2230 C C . LEU A 1 271 ? -54.200 -61.217 72.542 1.00 84.12 271 LEU A C 1
ATOM 2232 O O . LEU A 1 271 ? -53.652 -60.213 72.998 1.00 84.12 271 LEU A O 1
ATOM 2236 N N . ILE A 1 272 ? -54.033 -61.595 71.275 1.00 83.06 272 ILE A N 1
ATOM 2237 C CA . ILE A 1 272 ? -53.155 -60.907 70.316 1.00 83.06 272 ILE A CA 1
ATOM 2238 C C . ILE A 1 272 ? -53.806 -59.594 69.875 1.00 83.06 272 ILE A C 1
ATOM 2240 O O . ILE A 1 272 ? -54.943 -59.585 69.399 1.00 83.06 272 ILE A O 1
ATOM 2244 N N . SER A 1 273 ? -53.094 -58.472 70.009 1.00 85.44 273 SER A N 1
ATOM 2245 C CA . SER A 1 273 ? -53.552 -57.195 69.456 1.00 85.44 273 SER A CA 1
ATOM 2246 C C . SER A 1 273 ? -53.269 -57.097 67.953 1.00 85.44 273 SER A C 1
ATOM 2248 O O . SER A 1 273 ? -52.413 -57.798 67.420 1.00 85.44 273 SER A O 1
ATOM 2250 N N . ALA A 1 274 ? -53.942 -56.180 67.250 1.00 81.56 274 ALA A N 1
ATOM 2251 C CA . ALA A 1 274 ? -53.646 -55.922 65.835 1.00 81.56 274 ALA A CA 1
ATOM 2252 C C . ALA A 1 274 ? -52.171 -55.537 65.607 1.00 81.56 274 ALA A C 1
ATOM 2254 O O . ALA A 1 274 ? -51.567 -55.958 64.629 1.00 81.56 274 ALA A O 1
ATOM 2255 N N . TYR A 1 275 ? -51.566 -54.808 66.551 1.00 83.94 275 TYR A N 1
ATOM 2256 C CA . TYR A 1 275 ? -50.138 -54.496 66.511 1.00 83.94 275 TYR A CA 1
ATOM 2257 C C . TYR A 1 275 ? -49.274 -55.759 66.620 1.00 83.94 275 TYR A C 1
ATOM 2259 O O . TYR A 1 275 ? -48.322 -55.927 65.862 1.00 83.94 275 TYR A O 1
ATOM 2267 N N . ASP A 1 276 ? -49.616 -56.663 67.539 1.00 83.50 276 ASP A N 1
ATOM 2268 C CA . ASP A 1 276 ? -48.873 -57.912 67.716 1.00 83.50 276 ASP A CA 1
ATOM 2269 C C . ASP A 1 276 ? -48.958 -58.786 66.460 1.00 83.50 276 ASP A C 1
ATOM 2271 O O . ASP A 1 276 ? -47.966 -59.392 66.054 1.00 83.50 276 ASP A O 1
ATOM 2275 N N . TYR A 1 277 ? -50.124 -58.793 65.809 1.00 81.81 277 TYR A N 1
ATOM 2276 C CA . TYR A 1 277 ? -50.329 -59.486 64.545 1.00 81.81 277 TYR A CA 1
ATOM 2277 C C . TYR A 1 277 ? -49.492 -58.881 63.403 1.00 81.81 277 TYR A C 1
ATOM 2279 O O . TYR A 1 277 ? -48.769 -59.603 62.717 1.00 81.81 277 TYR A O 1
ATOM 2287 N N . ASP A 1 278 ? -49.538 -57.561 63.224 1.00 79.00 278 ASP A N 1
ATOM 2288 C CA . ASP A 1 278 ? -48.883 -56.896 62.091 1.00 79.00 278 ASP A CA 1
ATOM 2289 C C . ASP A 1 278 ? -47.350 -56.870 62.202 1.00 79.00 278 ASP A C 1
ATOM 2291 O O . ASP A 1 278 ? -46.670 -56.827 61.179 1.00 79.00 278 ASP A O 1
ATOM 2295 N N . TRP A 1 279 ? -46.786 -56.911 63.415 1.00 82.25 279 TRP A N 1
ATOM 2296 C CA . TRP A 1 279 ? -45.350 -56.661 63.612 1.00 82.25 279 TRP A CA 1
ATOM 2297 C C . TRP A 1 279 ? -44.548 -57.838 64.171 1.00 82.25 279 TRP A C 1
ATOM 2299 O O . TRP A 1 279 ? -43.348 -57.912 63.899 1.00 82.25 279 TRP A O 1
ATOM 2309 N N . ILE A 1 280 ? -45.161 -58.736 64.954 1.00 83.38 280 ILE A N 1
ATOM 2310 C CA . ILE A 1 280 ? -44.441 -59.797 65.688 1.00 83.38 280 ILE A CA 1
ATOM 2311 C C . ILE A 1 280 ? -45.152 -61.163 65.684 1.00 83.38 280 ILE A C 1
ATOM 2313 O O . ILE A 1 280 ? -44.752 -62.055 66.440 1.00 83.38 280 ILE A O 1
ATOM 2317 N N . ALA A 1 281 ? -46.169 -61.366 64.838 1.00 82.75 281 ALA A N 1
ATOM 2318 C CA . ALA A 1 281 ? -46.987 -62.582 64.783 1.00 82.75 281 ALA A CA 1
ATOM 2319 C C . ALA A 1 281 ? -46.180 -63.886 64.744 1.00 82.75 281 ALA A C 1
ATOM 2321 O O . ALA A 1 281 ? -46.522 -64.829 65.444 1.00 82.75 281 ALA A O 1
ATOM 2322 N N . LYS A 1 282 ? -45.077 -63.942 63.997 1.00 82.06 282 LYS A N 1
ATOM 2323 C CA . LYS A 1 282 ? -44.172 -65.095 63.899 1.00 82.06 282 LYS A CA 1
ATOM 2324 C C . LYS A 1 282 ? -43.573 -65.499 65.233 1.00 82.06 282 LYS A C 1
ATOM 2326 O O . LYS A 1 282 ? -43.237 -66.653 65.380 1.00 82.06 282 LYS A O 1
ATOM 23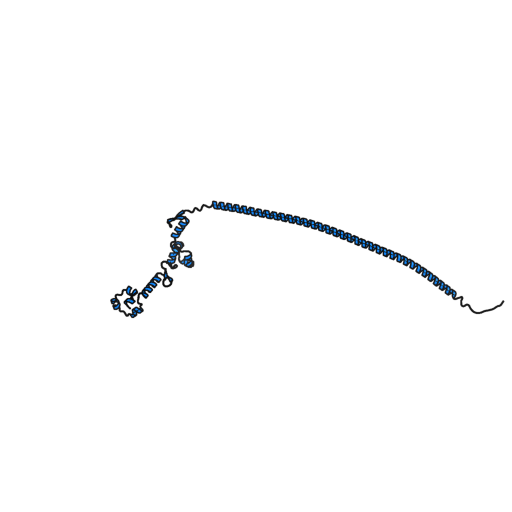31 N N . SER A 1 283 ? -43.404 -64.580 66.181 1.00 80.19 283 SER A N 1
ATOM 2332 C CA . SER A 1 283 ? -42.870 -64.914 67.509 1.00 80.19 283 SER A CA 1
ATOM 2333 C C . SER A 1 283 ? -43.933 -65.445 68.474 1.00 80.19 283 SER A C 1
ATOM 2335 O O . SER A 1 283 ? -43.597 -66.006 69.515 1.00 80.19 283 SER A O 1
ATOM 2337 N N . ILE A 1 284 ? -45.209 -65.229 68.145 1.00 79.94 284 ILE A N 1
ATOM 2338 C CA . ILE A 1 284 ? -46.357 -65.561 68.994 1.00 79.94 284 ILE A CA 1
ATOM 2339 C C . ILE A 1 284 ? -47.083 -66.804 68.464 1.00 79.94 284 ILE A C 1
ATOM 2341 O O . ILE A 1 284 ? -47.570 -67.616 69.246 1.00 79.94 284 ILE A O 1
ATOM 2345 N N . LEU A 1 285 ? -47.173 -66.928 67.140 1.00 78.12 285 LEU A N 1
ATOM 2346 C CA . LEU A 1 285 ? -48.006 -67.889 66.424 1.00 78.12 285 LEU A CA 1
ATOM 2347 C C . LEU A 1 285 ? -47.212 -69.018 65.747 1.00 78.12 285 LEU A C 1
ATOM 2349 O O . LEU A 1 285 ? -47.824 -70.014 65.370 1.00 78.12 285 LEU A O 1
ATOM 2353 N N . ILE A 1 286 ? -45.888 -68.879 65.593 1.00 74.12 286 ILE A N 1
ATOM 2354 C CA . ILE A 1 286 ? -44.975 -69.880 65.005 1.00 74.12 286 ILE A CA 1
ATOM 2355 C C . ILE A 1 286 ? -43.863 -70.204 66.009 1.00 74.12 286 ILE A C 1
ATOM 2357 O O . ILE A 1 286 ? -43.525 -71.403 66.139 1.00 74.12 286 ILE A O 1
#

Radius of gyration: 83.18 Å; chains: 1; bounding box: 141×92×236 Å

pLDDT: mean 87.63, std 12.56, range [33.91, 98.5]

Sequence (286 aa):
MSFFEFPHTRTYDSDLGWLIKEVTRIADQYDTFIEYMNTHKVEYEELKTRVTALENEINSFEAEINQRFYTLDQELRTDIDNKIAQVVLQVNEKLQEVDIALRDLENKFNQFKTETRNIVIQYYNLGKAYTDFKIEELINSLPDLTTVYVYNPIKGHVTTLQEAINDLYDLGRPDGLTAREYDDLELTAAEYDALELTAIDYDLYGRKLLEDLGLIKNKWHYMYSPFTGEYVTLQTVISELADLHMSESGAITASEYDALELTAKDYDDLLISAYDYDWIAKSILI

Secondary structure (DSSP, 8-state):
-----------SSSSHHHHHHHHHHHHHHHHHHHHHHHHHHHHHHHHHHHHHHHHHHHHHHHHHHHHHHHHHHHHHHHHHHHHHHHHHHHHHHHHHHHHHHHHHHHHHHHHHHHHHHHHHHHHHHHHHHHHHHHHHHHHHHSPP----EEE-TTTSSEEEHHHHHHHHHHHT-TTPPPHHHHHTTT--HHHHHTTT--HHHHHHHHHHHHHHTTSS--TTTEEE-TTT--EEEHHHHHHHHHHHHHHHHTPPPHHHHHTT---HHHHHHHT--HHHHHHHHHHHH-